Protein AF-A4VJL4-F1 (afdb_monomer)

Organism: Stutzerimonas stutzeri (strain A1501) (NCBI:txid379731)

Secondary structure (DSSP, 8-state):
-PPPP---------HHHHHHHHHHHHHHHHHHHHHTHHHHHHHHHHHHHHHHHHT--TTHHHHTTSHHHHHHHHHHHHTTSSGGG-SHHHHHHHHHHT-S---HHHHHHHHHHHHHHGGGGGGSTTHHHHHHHHHHHHHHTSPPPSS--SSPPHHHHHHHHHHHHTSTTHHHHHHHHHHHTT--HHHHHHHTT-TTSSSSHHHHHHHHH-

Foldseek 3Di:
DDDDDDDDPPPPCPPVNVVVVVVVVVVVVVVVVCVVVVVVLVVLLVVVLVCLVVVVCVCVLVVLLDLSNLLSVLVCCLVVNNVVPQALVVVVSNPVSPPPAHDPNSLVSLVLSCLACVVVCVVHPCRLVSSLVSSQVRLVVDDDDPDDDPFAALSVLCPVVVVQCSDPCNLLVLLVVCVVVVHDSQVVCRVSSNHSSLVHPSVVSNVVND

Mean predicted aligned error: 10.28 Å

Sequence (210 aa):
MRLPPVEFPAASWGAQMLERWTVLAKKAATMETEAGNNDAFERMCAELRRMAFTLRCDVLPELLKRRITARALTSLWLNDEVVELLNARLLTTLLRAQQPRLTRMTLQQLVQLYFRRFDRLDEKEGLRELLERSLLQQLDLIPPSKIQTSRADPLVTLKREGHWLLSLDGPRHLAERVRQGGRELGETFIELGLHGFDDGRYGDICRAHF

InterPro domains:
  IPR028943 Zorya protein ZorC, EH signature domain [PF15611] (40-203)

pLDDT: mean 84.37, std 16.45, range [37.97, 98.25]

Structure (mmCIF, N/CA/C/O backbone):
data_AF-A4VJL4-F1
#
_entry.id   AF-A4VJL4-F1
#
loop_
_atom_site.group_PDB
_atom_site.id
_atom_site.type_symbol
_atom_site.label_atom_id
_atom_site.label_alt_id
_atom_site.label_comp_id
_atom_site.label_asym_id
_atom_site.label_entity_id
_atom_site.label_seq_id
_atom_site.pdbx_PDB_ins_code
_atom_site.Cartn_x
_atom_site.Cartn_y
_atom_site.Cartn_z
_atom_site.occupancy
_atom_site.B_iso_or_equiv
_atom_site.auth_seq_id
_atom_site.auth_comp_id
_atom_site.auth_asym_id
_atom_site.auth_atom_id
_atom_site.pdbx_PDB_model_num
ATOM 1 N N 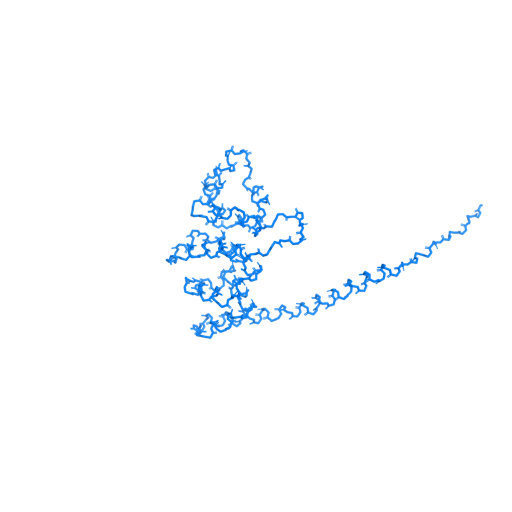. MET A 1 1 ? -52.591 35.124 -40.301 1.00 40.88 1 MET A N 1
ATOM 2 C CA . MET A 1 1 ? -51.521 35.814 -39.546 1.00 40.88 1 MET A CA 1
ATOM 3 C C . MET A 1 1 ? -50.177 35.280 -40.019 1.00 40.88 1 MET A C 1
ATOM 5 O O . MET A 1 1 ? -49.994 34.072 -39.988 1.00 40.88 1 MET A O 1
ATOM 9 N N . ARG A 1 2 ? -49.282 36.141 -40.521 1.00 44.50 2 ARG A N 1
ATOM 10 C CA . ARG A 1 2 ? -47.881 35.790 -40.815 1.00 44.50 2 ARG A CA 1
ATOM 11 C C . ARG A 1 2 ? -47.074 36.045 -39.541 1.00 44.50 2 ARG A C 1
ATOM 13 O O . ARG A 1 2 ? -47.125 37.160 -39.033 1.00 44.50 2 ARG A O 1
ATOM 20 N N . LEU A 1 3 ? -46.399 35.028 -39.010 1.00 49.28 3 LEU A N 1
ATOM 21 C CA . LEU A 1 3 ? -45.455 35.214 -37.904 1.00 49.28 3 LEU A CA 1
ATOM 22 C C . LEU A 1 3 ? -44.200 35.937 -38.430 1.00 49.28 3 LEU A C 1
ATOM 24 O O . LEU A 1 3 ? -43.799 35.665 -39.566 1.00 49.28 3 LEU A O 1
ATOM 28 N N . PRO A 1 4 ? -43.597 36.860 -37.657 1.00 57.28 4 PRO A N 1
ATOM 29 C CA . PRO A 1 4 ? -42.352 37.507 -38.053 1.00 57.28 4 PRO A CA 1
ATOM 30 C C . PRO A 1 4 ? -41.202 36.484 -38.083 1.00 57.28 4 PRO A C 1
ATOM 32 O O . PRO A 1 4 ? -41.241 35.498 -37.339 1.00 57.28 4 PRO A O 1
ATOM 35 N N . PRO A 1 5 ? -40.191 36.681 -38.946 1.00 58.69 5 PRO A N 1
ATOM 36 C CA . PRO A 1 5 ? -39.060 35.770 -39.031 1.00 58.69 5 PRO A CA 1
ATOM 37 C C . PRO A 1 5 ? -38.261 35.806 -37.724 1.00 58.69 5 PRO A C 1
ATOM 39 O O . PRO A 1 5 ? -37.948 36.872 -37.200 1.00 58.69 5 PRO A O 1
ATOM 42 N N . VAL A 1 6 ? -37.955 34.623 -37.191 1.00 56.56 6 VAL A N 1
ATOM 43 C CA . VAL A 1 6 ? -37.093 34.464 -36.017 1.00 56.56 6 VAL A CA 1
ATOM 44 C C . VAL A 1 6 ? -35.648 34.633 -36.476 1.00 56.56 6 VAL A C 1
ATOM 46 O O . VAL A 1 6 ? -35.112 33.776 -37.176 1.00 56.56 6 VAL A O 1
ATOM 49 N N . GLU A 1 7 ? -35.015 35.734 -36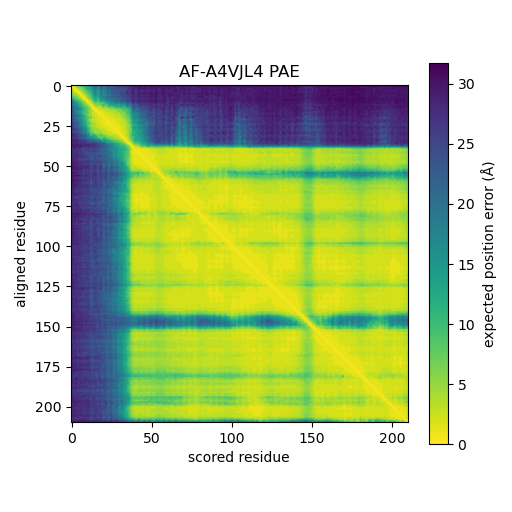.085 1.00 52.31 7 GLU A N 1
ATOM 50 C CA . GLU A 1 7 ? -33.565 35.869 -36.168 1.00 52.31 7 GLU A CA 1
ATOM 51 C C . GLU A 1 7 ? -32.942 35.059 -35.027 1.00 52.31 7 GLU A C 1
ATOM 53 O O . GLU A 1 7 ? -33.076 35.399 -33.851 1.00 52.31 7 GLU A O 1
ATOM 58 N N . PHE A 1 8 ? -32.273 33.955 -35.362 1.00 49.25 8 PHE A N 1
ATOM 59 C CA . PHE A 1 8 ? -31.389 33.301 -34.405 1.00 49.25 8 PHE A CA 1
ATOM 60 C C . PHE A 1 8 ? -30.178 34.215 -34.199 1.00 49.25 8 PHE A C 1
ATOM 62 O O . PHE A 1 8 ? -29.491 34.509 -35.182 1.00 49.25 8 PHE A O 1
ATOM 69 N N . PRO A 1 9 ? -29.864 34.655 -32.967 1.00 50.75 9 PRO A N 1
ATOM 70 C CA . PRO A 1 9 ? -28.596 35.318 -32.739 1.00 50.75 9 PRO A CA 1
ATOM 71 C C . PRO A 1 9 ? -27.506 34.310 -33.095 1.00 50.75 9 PRO A C 1
ATOM 73 O O . PRO A 1 9 ? -27.430 33.229 -32.506 1.00 50.75 9 PRO A O 1
ATOM 76 N N . ALA A 1 10 ? -26.684 34.639 -34.093 1.00 51.25 10 ALA A N 1
ATOM 77 C CA . ALA A 1 10 ? -25.464 33.901 -34.354 1.00 51.25 10 ALA A CA 1
ATOM 78 C C . ALA A 1 10 ? -24.641 33.983 -33.069 1.00 51.25 10 ALA A C 1
ATOM 80 O O . ALA A 1 10 ? -24.086 35.035 -32.754 1.00 51.25 10 ALA A O 1
ATOM 81 N N . ALA A 1 11 ? -24.643 32.907 -32.282 1.00 50.78 11 ALA A N 1
ATOM 82 C CA . ALA A 1 11 ? -23.828 32.801 -31.088 1.00 50.78 11 ALA A CA 1
ATOM 83 C C . ALA A 1 11 ? -22.371 32.875 -31.549 1.00 50.78 11 ALA A C 1
ATOM 85 O O . ALA A 1 11 ? -21.779 31.878 -31.959 1.00 50.78 11 ALA A O 1
ATOM 86 N N . SER A 1 12 ? -21.814 34.082 -31.579 1.00 53.69 12 SER A N 1
ATOM 87 C CA . SER A 1 12 ? -20.412 34.301 -31.866 1.00 53.69 12 SER A CA 1
ATOM 88 C C . SER A 1 12 ? -19.655 33.818 -30.639 1.00 53.69 12 SER A C 1
ATOM 90 O O . SER A 1 12 ? -19.654 34.433 -29.573 1.00 53.69 12 SER A O 1
ATOM 92 N N . TRP A 1 13 ? -19.072 32.631 -30.765 1.00 49.84 13 TRP A N 1
ATOM 93 C CA . TRP A 1 13 ? -18.224 32.053 -29.737 1.00 49.84 13 TRP A CA 1
ATOM 94 C C . TRP A 1 13 ? -17.060 33.019 -29.525 1.00 49.84 13 TRP A C 1
ATOM 96 O O . TRP A 1 13 ? -16.210 33.178 -30.401 1.00 49.84 13 TRP A O 1
ATOM 106 N N . GLY A 1 14 ? -17.051 33.716 -28.387 1.00 59.91 14 GLY A N 1
ATOM 107 C CA . GLY A 1 14 ? -15.986 34.660 -28.066 1.00 59.91 14 GLY A CA 1
ATOM 108 C C . GLY A 1 14 ? -14.623 33.968 -28.125 1.00 59.91 14 GLY A C 1
ATOM 109 O O . GLY A 1 14 ? -14.513 32.784 -27.800 1.00 59.91 14 GLY A O 1
ATOM 110 N N . ALA A 1 15 ? -13.574 34.695 -28.515 1.00 60.72 15 ALA A N 1
ATOM 111 C CA . ALA A 1 15 ? -12.228 34.142 -28.706 1.00 60.72 15 ALA A CA 1
ATOM 112 C C . ALA A 1 15 ? -11.720 33.332 -27.492 1.00 60.72 15 ALA A C 1
ATOM 114 O O . ALA A 1 15 ? -11.104 32.285 -27.660 1.00 60.72 15 ALA A O 1
ATOM 115 N N . GLN A 1 16 ? -12.083 33.740 -26.270 1.00 59.81 16 GLN A N 1
ATOM 116 C CA . GLN A 1 16 ? -11.785 32.993 -25.039 1.00 59.81 16 GLN A CA 1
ATOM 117 C C . GLN A 1 16 ? -12.432 31.602 -24.983 1.00 59.81 16 GLN A C 1
ATOM 119 O O . GLN A 1 16 ? -11.877 30.678 -24.393 1.00 59.81 16 GLN A O 1
ATOM 124 N N . MET A 1 17 ? -13.621 31.431 -25.559 1.00 50.06 17 MET A N 1
ATOM 125 C CA . MET A 1 17 ? -14.305 30.142 -25.601 1.00 50.06 17 MET A CA 1
ATOM 126 C C . MET A 1 17 ? -13.619 29.215 -26.612 1.00 50.06 17 MET A C 1
ATOM 128 O O . MET A 1 17 ? -13.346 28.064 -26.282 1.00 50.06 17 MET A O 1
ATOM 132 N N . LEU A 1 18 ? -13.236 29.732 -27.785 1.00 57.12 18 LEU A N 1
ATOM 133 C CA . LEU A 1 18 ? -12.437 29.008 -28.787 1.00 57.12 18 LEU A CA 1
ATOM 134 C C . LEU A 1 18 ? -11.059 28.585 -28.247 1.00 57.12 18 LEU A C 1
ATOM 136 O O . LEU A 1 18 ? -10.599 27.472 -28.509 1.00 57.12 18 LEU A O 1
ATOM 140 N N . GLU A 1 19 ? -10.431 29.431 -27.431 1.00 63.16 19 GLU A N 1
ATOM 141 C CA . GLU A 1 19 ? -9.164 29.125 -26.761 1.00 63.16 19 GLU A CA 1
ATOM 142 C C . GLU A 1 19 ? -9.321 28.006 -25.714 1.00 63.16 19 GLU A C 1
ATOM 144 O O . GLU A 1 19 ? -8.516 27.077 -25.637 1.00 63.16 19 GLU A O 1
ATOM 149 N N . ARG A 1 20 ? -10.425 28.005 -24.955 1.00 56.84 20 ARG A N 1
ATOM 150 C CA . ARG A 1 20 ? -10.748 26.908 -24.024 1.00 56.84 20 ARG A CA 1
ATOM 151 C C . ARG A 1 20 ? -10.974 25.583 -24.751 1.00 56.84 20 ARG A C 1
ATOM 153 O O . ARG A 1 20 ? -10.507 24.550 -24.272 1.00 56.84 20 ARG A O 1
ATOM 160 N N . TRP A 1 21 ? -11.642 25.607 -25.905 1.00 53.62 21 TRP A N 1
ATOM 161 C CA . TRP A 1 21 ? -11.861 24.415 -26.730 1.00 53.62 21 TRP A CA 1
ATOM 162 C C . TRP A 1 21 ? -10.575 23.886 -27.359 1.00 53.62 21 TRP A C 1
ATOM 164 O O . TRP A 1 21 ? -10.363 22.678 -27.371 1.00 53.62 21 TRP A O 1
ATOM 174 N N . THR A 1 22 ? -9.671 24.758 -27.802 1.00 67.50 22 THR A N 1
ATOM 175 C CA . THR A 1 22 ? -8.352 24.336 -28.303 1.00 67.50 22 THR A CA 1
ATOM 176 C C . THR A 1 22 ? -7.470 23.768 -27.192 1.00 67.50 22 THR A C 1
ATOM 178 O O . THR A 1 22 ? -6.802 22.757 -27.408 1.00 67.50 22 THR A O 1
ATOM 181 N N . VAL A 1 23 ? -7.515 24.321 -25.974 1.00 70.50 23 VAL A N 1
ATOM 182 C CA . VAL A 1 23 ? -6.845 23.725 -24.803 1.00 70.50 23 VAL A CA 1
ATOM 183 C C . VAL A 1 23 ? -7.436 22.355 -24.454 1.00 70.50 23 VAL A C 1
ATOM 185 O O . VAL A 1 23 ? -6.682 21.428 -24.159 1.00 70.50 23 VAL A O 1
ATOM 188 N N . LEU A 1 24 ? -8.762 22.198 -24.505 1.00 59.56 24 LEU A N 1
ATOM 189 C CA . LEU A 1 24 ? -9.438 20.915 -24.277 1.00 59.56 24 LEU A CA 1
ATOM 190 C C . LEU A 1 24 ? -9.097 19.881 -25.352 1.00 59.56 24 LEU A C 1
ATOM 192 O O . LEU A 1 24 ? -8.767 18.751 -25.009 1.00 59.56 24 LEU A O 1
ATOM 196 N N . ALA A 1 25 ? -9.094 20.268 -26.626 1.00 60.06 25 ALA A N 1
ATOM 197 C CA . ALA A 1 25 ? -8.697 19.401 -27.732 1.00 60.06 25 ALA A CA 1
ATOM 198 C C . ALA A 1 25 ? -7.226 18.978 -27.611 1.00 60.06 25 ALA A C 1
ATOM 200 O O . ALA A 1 25 ? -6.895 17.808 -27.785 1.00 60.06 25 ALA A O 1
ATOM 201 N N . LYS A 1 26 ? -6.340 19.900 -27.214 1.00 64.94 26 LYS A N 1
ATOM 202 C CA . LYS A 1 26 ? -4.930 19.592 -26.953 1.00 64.94 26 LYS A CA 1
ATOM 203 C C . LYS A 1 26 ? -4.759 18.638 -25.769 1.00 64.94 26 LYS A C 1
ATOM 205 O O . LYS A 1 26 ? -3.915 17.747 -25.841 1.00 64.94 26 LYS A O 1
ATOM 210 N N . LYS A 1 27 ? -5.564 18.789 -24.708 1.00 54.00 27 LYS A N 1
ATOM 211 C CA . LYS A 1 27 ? -5.625 17.851 -23.571 1.00 54.00 27 LYS A CA 1
ATOM 212 C C . LYS A 1 27 ? -6.142 16.474 -23.986 1.00 54.00 27 LYS A C 1
ATOM 214 O O . LYS A 1 27 ? -5.559 15.476 -23.590 1.00 54.00 27 LYS A O 1
ATOM 219 N N . ALA A 1 28 ? -7.181 16.414 -24.813 1.00 44.81 28 ALA A N 1
ATOM 220 C CA . ALA A 1 28 ? -7.707 15.158 -25.339 1.00 44.81 28 ALA A CA 1
ATOM 221 C C . ALA A 1 28 ? -6.671 14.434 -26.217 1.00 44.81 28 ALA A C 1
ATOM 223 O O . ALA A 1 28 ? -6.452 13.245 -26.030 1.00 44.81 28 ALA A O 1
ATOM 224 N N . ALA A 1 29 ? -5.950 15.159 -27.077 1.00 53.22 29 ALA A N 1
ATOM 225 C CA . ALA A 1 29 ? -4.871 14.599 -27.894 1.00 53.22 29 ALA A CA 1
ATOM 226 C C . ALA A 1 29 ? -3.662 14.134 -27.058 1.00 53.22 29 ALA A C 1
ATOM 228 O O . ALA A 1 29 ? -3.017 13.141 -27.394 1.00 53.22 29 ALA A O 1
ATOM 229 N N . THR A 1 30 ? -3.358 14.817 -25.944 1.00 57.53 30 THR A N 1
ATOM 230 C CA . THR A 1 30 ? -2.350 14.331 -24.979 1.00 57.53 30 THR A CA 1
ATOM 231 C C . THR A 1 30 ? -2.836 13.092 -24.236 1.00 57.53 30 THR A C 1
ATOM 233 O O . THR A 1 30 ? -2.064 12.159 -24.074 1.00 57.53 30 THR A O 1
ATOM 236 N N . MET A 1 31 ? -4.116 13.022 -23.864 1.00 53.44 31 MET A N 1
ATOM 237 C CA . MET A 1 31 ? -4.715 11.817 -23.278 1.00 53.44 31 MET A CA 1
ATOM 238 C C . MET A 1 31 ? -4.750 10.639 -24.266 1.00 53.44 31 MET A C 1
ATOM 240 O O . MET A 1 31 ? -4.566 9.501 -23.854 1.00 53.44 31 MET A O 1
ATOM 244 N N . GLU A 1 32 ? -4.933 10.893 -25.562 1.00 40.66 32 GLU A N 1
ATOM 245 C CA . GLU A 1 32 ? -4.871 9.889 -26.632 1.00 40.66 32 GLU A CA 1
ATOM 246 C C . GLU A 1 32 ? -3.442 9.360 -26.844 1.00 40.66 32 GLU A C 1
ATOM 248 O O . GLU A 1 32 ? -3.231 8.155 -26.964 1.00 40.66 32 GLU A O 1
ATOM 253 N N . THR A 1 33 ? -2.426 10.227 -26.786 1.00 46.41 33 THR A N 1
ATOM 254 C CA . THR A 1 33 ? -1.015 9.787 -26.792 1.00 46.41 33 THR A CA 1
ATOM 255 C C . THR A 1 33 ? -0.613 9.098 -25.483 1.00 46.41 33 THR A C 1
ATOM 257 O O . THR A 1 33 ? 0.160 8.140 -25.500 1.00 46.41 33 THR A O 1
ATOM 260 N N . GLU A 1 34 ? -1.174 9.511 -24.345 1.00 46.75 34 GLU A N 1
ATOM 261 C CA . GLU A 1 34 ? -1.039 8.823 -23.057 1.00 46.75 34 GLU A CA 1
ATOM 262 C C . GLU A 1 34 ? -1.815 7.499 -23.003 1.00 46.75 34 GLU A C 1
ATOM 264 O O . GLU A 1 34 ? -1.428 6.610 -22.247 1.00 46.75 34 GLU A O 1
ATOM 269 N N . ALA A 1 35 ? -2.835 7.285 -23.835 1.00 38.75 35 ALA A N 1
ATOM 270 C CA . ALA A 1 35 ? -3.453 5.970 -23.990 1.00 38.75 35 ALA A CA 1
ATOM 271 C C . ALA A 1 35 ? -2.447 4.945 -24.560 1.00 38.75 35 ALA A C 1
ATOM 273 O O . ALA A 1 35 ? -2.480 3.779 -24.173 1.00 38.75 35 ALA A O 1
ATOM 274 N N . GLY A 1 36 ? -1.455 5.391 -25.346 1.00 37.97 36 GLY A N 1
ATOM 275 C CA . GLY A 1 36 ? -0.277 4.597 -25.729 1.00 37.97 36 GLY A CA 1
ATOM 276 C C . GLY A 1 36 ? 0.739 4.346 -24.596 1.00 37.97 36 GLY A C 1
ATOM 277 O O . GLY A 1 36 ? 1.559 3.433 -24.696 1.00 37.97 36 GLY A O 1
ATOM 278 N N . ASN A 1 37 ? 0.686 5.083 -23.474 1.00 47.09 37 ASN A N 1
ATOM 279 C CA . ASN A 1 37 ? 1.475 4.758 -22.271 1.00 47.09 37 ASN A CA 1
ATOM 280 C C . ASN A 1 37 ? 0.949 3.514 -21.544 1.00 47.09 37 ASN A C 1
ATOM 282 O O . ASN A 1 37 ? 1.702 2.919 -20.765 1.00 47.09 37 ASN A O 1
ATOM 286 N N . ASN A 1 38 ? -0.296 3.094 -21.803 1.00 57.91 38 ASN A N 1
ATOM 287 C CA . ASN A 1 38 ? -0.805 1.835 -21.269 1.00 57.91 38 ASN A CA 1
ATOM 288 C C . ASN A 1 38 ? 0.031 0.656 -21.797 1.00 57.91 38 ASN A C 1
ATOM 290 O O . ASN A 1 38 ? 0.403 -0.209 -21.015 1.00 57.91 38 ASN A O 1
ATOM 294 N N . ASP A 1 39 ? 0.508 0.704 -23.047 1.00 77.00 39 ASP A N 1
ATOM 295 C CA . ASP A 1 39 ? 1.412 -0.319 -23.594 1.00 77.00 39 ASP A CA 1
ATOM 296 C C . ASP A 1 39 ? 2.761 -0.373 -22.872 1.00 77.00 39 ASP A C 1
ATOM 298 O O . ASP A 1 39 ? 3.349 -1.438 -22.706 1.00 77.00 39 ASP A O 1
ATOM 302 N N . ALA A 1 40 ? 3.326 0.766 -22.464 1.00 86.44 40 ALA A N 1
ATOM 303 C CA . ALA A 1 40 ? 4.584 0.772 -21.714 1.00 86.44 40 ALA A CA 1
ATOM 304 C C . ALA A 1 40 ? 4.404 0.179 -20.309 1.00 86.44 40 ALA A C 1
ATOM 306 O O . ALA A 1 40 ? 5.283 -0.539 -19.829 1.00 86.44 40 ALA A O 1
ATOM 307 N N . PHE A 1 41 ? 3.269 0.468 -19.669 1.00 88.62 41 PHE A N 1
ATOM 308 C CA . PHE A 1 41 ? 2.916 -0.092 -18.371 1.00 88.62 41 PHE A CA 1
ATOM 309 C C . PHE A 1 41 ? 2.644 -1.595 -18.473 1.00 88.62 41 PHE A C 1
ATOM 311 O O . PHE A 1 41 ? 3.275 -2.363 -17.753 1.00 88.62 41 PHE A O 1
ATOM 318 N N . GLU A 1 42 ? 1.809 -2.027 -19.418 1.00 89.88 42 GLU A N 1
ATOM 319 C CA . GLU A 1 42 ? 1.492 -3.441 -19.637 1.00 89.88 42 GLU A CA 1
ATOM 320 C C . GLU A 1 42 ? 2.722 -4.254 -20.045 1.00 89.88 42 GLU A C 1
ATOM 322 O O . GLU A 1 42 ? 2.943 -5.347 -19.520 1.00 89.88 42 GLU A O 1
ATOM 327 N N . ARG A 1 43 ? 3.601 -3.703 -20.896 1.00 92.31 43 ARG A N 1
ATOM 328 C CA . ARG A 1 43 ? 4.896 -4.334 -21.204 1.00 92.31 43 ARG A CA 1
ATOM 329 C C . ARG A 1 43 ? 5.760 -4.494 -19.960 1.00 92.31 43 ARG A C 1
ATOM 331 O O . ARG A 1 43 ? 6.362 -5.548 -19.784 1.00 92.31 43 ARG A O 1
ATOM 338 N N . MET A 1 44 ? 5.801 -3.487 -19.087 1.00 92.62 44 MET A N 1
ATOM 339 C CA . MET A 1 44 ? 6.539 -3.574 -17.826 1.00 92.62 44 MET A CA 1
ATOM 340 C C . MET A 1 44 ? 5.917 -4.607 -16.875 1.00 92.62 44 MET A C 1
ATOM 342 O O . MET A 1 44 ? 6.641 -5.386 -16.262 1.00 92.62 44 MET A O 1
ATOM 346 N N . CYS A 1 45 ? 4.587 -4.682 -16.787 1.00 91.88 45 CYS A N 1
ATOM 347 C CA . CYS A 1 45 ? 3.895 -5.726 -16.032 1.00 91.88 45 CYS A CA 1
ATOM 348 C C . CYS A 1 45 ? 4.240 -7.124 -16.568 1.00 91.88 45 CYS A C 1
ATOM 350 O O . CYS A 1 45 ? 4.605 -8.009 -15.795 1.00 91.88 45 CYS A O 1
ATOM 352 N N . ALA A 1 46 ? 4.191 -7.324 -17.888 1.00 91.31 46 ALA A N 1
ATOM 353 C CA . ALA A 1 46 ? 4.569 -8.583 -18.526 1.00 91.31 46 ALA A CA 1
ATOM 354 C C . ALA A 1 46 ? 6.044 -8.948 -18.273 1.00 91.31 46 ALA A C 1
ATOM 356 O O . ALA A 1 46 ? 6.357 -10.102 -17.970 1.00 91.31 46 ALA A O 1
ATOM 357 N N . GLU A 1 47 ? 6.950 -7.970 -18.338 1.00 90.69 47 GLU A N 1
ATOM 358 C CA . GLU A 1 47 ? 8.369 -8.163 -18.037 1.00 90.69 47 GLU A CA 1
ATOM 359 C C . GLU A 1 47 ? 8.591 -8.590 -16.580 1.00 90.69 47 GLU A C 1
ATOM 361 O O . GLU A 1 47 ? 9.298 -9.570 -16.337 1.00 90.69 47 GLU A O 1
ATOM 366 N N . LEU A 1 48 ? 7.941 -7.923 -15.623 1.00 90.88 48 LEU A N 1
ATOM 367 C CA . LEU A 1 48 ? 8.038 -8.245 -14.198 1.00 90.88 48 LEU A CA 1
ATOM 368 C C . LEU A 1 48 ? 7.453 -9.626 -13.869 1.00 90.88 48 LEU A C 1
ATOM 370 O O . LEU A 1 48 ? 8.075 -10.372 -13.115 1.00 90.88 48 LEU A O 1
ATOM 374 N N . ARG A 1 49 ? 6.319 -10.015 -14.472 1.00 90.19 49 ARG A N 1
ATOM 375 C CA . ARG A 1 49 ? 5.768 -11.381 -14.345 1.00 90.19 49 ARG A CA 1
ATOM 376 C C . ARG A 1 49 ? 6.760 -12.428 -14.852 1.00 90.19 49 ARG A C 1
ATOM 378 O O . ARG A 1 49 ? 7.015 -13.427 -14.183 1.00 90.19 49 ARG A O 1
ATOM 385 N N . ARG A 1 50 ? 7.3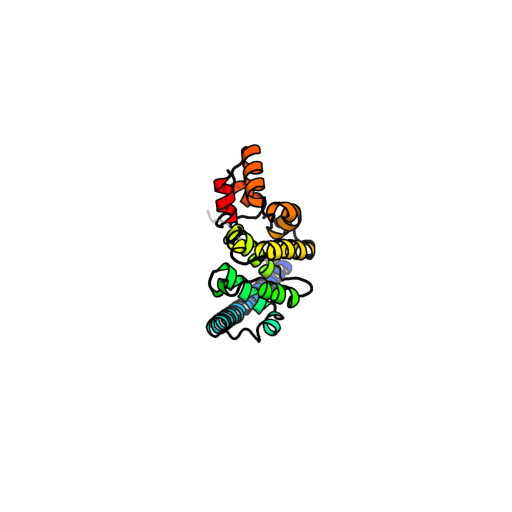76 -12.183 -16.013 1.00 86.94 50 ARG A N 1
ATOM 386 C CA . ARG A 1 50 ? 8.397 -13.075 -16.585 1.00 86.94 50 ARG A CA 1
ATOM 387 C C . ARG A 1 50 ? 9.641 -13.167 -15.694 1.00 86.94 50 ARG A C 1
ATOM 389 O O . ARG A 1 50 ? 10.185 -14.257 -15.519 1.00 86.94 50 ARG A O 1
ATOM 396 N N . MET A 1 51 ? 10.097 -12.054 -15.119 1.00 85.69 51 MET A N 1
ATOM 397 C CA . MET A 1 51 ? 11.211 -12.045 -14.161 1.00 85.69 51 MET A CA 1
ATOM 398 C C . MET A 1 51 ? 10.876 -12.842 -12.898 1.00 85.69 51 MET A C 1
ATOM 400 O O . MET A 1 51 ? 11.694 -13.647 -12.460 1.00 85.69 51 MET A O 1
ATOM 404 N N . ALA A 1 52 ? 9.663 -12.671 -12.363 1.00 84.12 52 ALA A N 1
ATOM 405 C CA . ALA A 1 52 ? 9.178 -13.420 -11.209 1.00 84.12 52 ALA A CA 1
ATOM 406 C C . ALA A 1 52 ? 9.195 -14.932 -11.469 1.00 84.12 52 ALA A C 1
ATOM 408 O O . ALA A 1 52 ? 9.716 -15.689 -10.655 1.00 84.12 52 ALA A O 1
ATOM 409 N N . PHE A 1 53 ? 8.708 -15.357 -12.638 1.00 76.69 53 PHE A N 1
ATOM 410 C CA . PHE A 1 53 ? 8.679 -16.765 -13.035 1.00 76.69 53 PHE A CA 1
ATOM 411 C C . PHE A 1 53 ? 10.080 -17.367 -13.227 1.00 76.69 53 PHE A C 1
ATOM 413 O O . PHE A 1 53 ? 10.326 -18.518 -12.886 1.00 76.69 53 PHE A O 1
ATOM 420 N N . THR A 1 54 ? 11.018 -16.586 -13.768 1.00 77.88 54 THR A N 1
ATOM 421 C CA . THR A 1 54 ? 12.392 -17.043 -14.047 1.00 77.88 54 THR A CA 1
ATOM 422 C C . THR A 1 54 ? 13.352 -16.879 -12.865 1.00 77.88 54 THR A C 1
ATOM 424 O O . THR A 1 54 ? 14.525 -17.224 -12.994 1.00 77.88 54 THR A O 1
ATOM 427 N N . LEU A 1 55 ? 12.882 -16.335 -11.733 1.00 71.69 55 LEU A N 1
ATOM 428 C CA . LEU A 1 55 ? 13.667 -16.003 -10.534 1.00 71.69 55 LEU A CA 1
ATOM 429 C C . LEU A 1 55 ? 14.881 -15.086 -10.796 1.00 71.69 55 LEU A C 1
ATOM 431 O O . LEU A 1 55 ? 15.770 -14.954 -9.952 1.00 71.69 55 LEU A O 1
ATOM 435 N N . ARG A 1 56 ? 14.915 -14.403 -11.947 1.00 72.75 56 ARG A N 1
ATOM 436 C CA . ARG A 1 56 ? 15.971 -13.448 -12.309 1.00 72.75 56 ARG A CA 1
ATOM 437 C C . ARG A 1 56 ? 15.597 -12.047 -11.852 1.00 72.75 56 ARG A C 1
ATOM 439 O O . ARG A 1 56 ? 15.095 -11.234 -12.624 1.00 72.75 56 ARG A O 1
ATOM 446 N N . CYS A 1 57 ? 15.810 -11.794 -10.563 1.00 74.56 57 CYS A N 1
ATOM 447 C CA . CYS A 1 57 ? 15.517 -10.516 -9.903 1.00 74.56 57 CYS A CA 1
ATOM 448 C C . CYS A 1 57 ? 16.770 -9.654 -9.656 1.00 74.56 57 CYS A C 1
ATOM 450 O O . CYS A 1 57 ? 16.695 -8.624 -8.991 1.00 74.56 57 CYS A O 1
ATOM 452 N N . ASP A 1 58 ? 17.920 -10.058 -10.184 1.00 77.44 58 ASP A N 1
ATOM 453 C CA . ASP A 1 58 ? 19.219 -9.393 -10.059 1.00 77.44 58 ASP A CA 1
ATOM 454 C C . ASP A 1 58 ? 19.236 -7.988 -10.679 1.00 77.44 58 ASP A C 1
ATOM 456 O O . ASP A 1 58 ? 19.794 -7.061 -10.095 1.00 77.44 58 ASP A O 1
ATOM 460 N N . VAL A 1 59 ? 18.540 -7.797 -11.803 1.00 83.44 59 VAL A N 1
ATOM 461 C CA . VAL A 1 59 ? 18.417 -6.494 -12.488 1.00 83.44 59 VAL A CA 1
ATOM 462 C C . VAL A 1 59 ? 17.332 -5.585 -11.899 1.00 83.44 59 VAL A C 1
ATOM 464 O O . VAL A 1 59 ? 17.245 -4.401 -12.235 1.00 83.44 59 VAL A O 1
ATOM 467 N N . LEU A 1 60 ? 16.494 -6.115 -11.003 1.00 85.56 60 LEU A N 1
ATOM 468 C CA . LEU A 1 60 ? 15.333 -5.410 -10.462 1.00 85.56 60 LEU A CA 1
ATOM 469 C C . LEU A 1 60 ? 15.685 -4.104 -9.723 1.00 85.56 60 LEU A C 1
ATOM 471 O O . LEU A 1 60 ? 14.974 -3.122 -9.936 1.00 85.56 60 LEU A O 1
ATOM 475 N N . PRO A 1 61 ? 16.767 -4.012 -8.917 1.00 87.25 61 PRO A N 1
ATOM 476 C CA . PRO A 1 61 ? 17.152 -2.758 -8.267 1.00 87.25 61 PRO A CA 1
ATOM 477 C C . PRO A 1 61 ? 17.406 -1.609 -9.251 1.00 87.25 61 PRO A C 1
ATOM 479 O O . PRO A 1 61 ? 17.027 -0.472 -8.971 1.00 87.25 61 PRO A O 1
ATOM 482 N N . GLU A 1 62 ? 18.007 -1.897 -10.408 1.00 88.31 62 GLU A N 1
ATOM 483 C CA . GLU A 1 62 ? 18.282 -0.884 -11.431 1.00 88.31 62 GLU A CA 1
ATOM 484 C C . GLU A 1 62 ? 16.993 -0.463 -12.143 1.00 88.31 62 GLU A C 1
ATOM 486 O O . GLU A 1 62 ? 16.709 0.729 -12.287 1.00 88.31 62 GLU A O 1
ATOM 491 N N . LEU A 1 63 ? 16.149 -1.435 -12.509 1.00 91.88 63 LEU A N 1
ATOM 492 C CA . LEU A 1 63 ? 14.851 -1.167 -13.132 1.00 91.88 63 LEU A CA 1
ATOM 493 C C . LEU A 1 63 ? 13.929 -0.355 -12.219 1.00 91.88 63 LEU A C 1
ATOM 495 O O . LEU A 1 63 ? 13.189 0.506 -12.705 1.00 91.88 63 LEU A O 1
ATOM 499 N N . LEU A 1 64 ? 13.990 -0.595 -10.907 1.00 93.12 64 LEU A N 1
ATOM 500 C CA . LEU A 1 64 ? 13.199 0.098 -9.894 1.00 93.12 64 LEU A CA 1
ATOM 501 C C . LEU A 1 64 ? 13.530 1.581 -9.764 1.00 93.12 64 LEU A C 1
ATOM 503 O O . LEU A 1 64 ? 12.764 2.283 -9.117 1.00 93.12 64 LEU A O 1
ATOM 507 N N . LYS A 1 65 ? 14.595 2.102 -10.385 1.00 92.75 65 LYS A N 1
ATOM 508 C CA . LYS A 1 65 ? 14.818 3.557 -10.472 1.00 92.75 65 LYS A CA 1
ATOM 509 C C . LYS A 1 65 ? 13.768 4.240 -11.354 1.00 92.75 65 LYS A C 1
ATOM 511 O O . LYS A 1 65 ? 13.424 5.405 -11.151 1.00 92.75 65 LYS A O 1
ATOM 516 N N . ARG A 1 66 ? 13.193 3.515 -12.320 1.00 94.62 66 ARG A N 1
ATOM 517 C CA . ARG A 1 66 ? 12.142 4.033 -13.204 1.00 94.62 66 ARG A CA 1
ATOM 518 C C . ARG A 1 66 ? 10.799 4.032 -12.471 1.00 94.62 66 ARG A C 1
ATOM 520 O O . ARG A 1 66 ? 10.353 3.006 -11.962 1.00 94.62 66 ARG A O 1
ATOM 527 N N . ARG A 1 67 ? 10.100 5.174 -12.483 1.00 94.56 67 ARG A N 1
ATOM 528 C CA . ARG A 1 67 ? 8.779 5.336 -11.835 1.00 94.56 67 ARG A CA 1
ATOM 529 C C . ARG A 1 67 ? 7.740 4.319 -12.328 1.00 94.56 67 ARG A C 1
ATOM 531 O O . ARG A 1 67 ? 6.936 3.835 -11.538 1.00 94.56 67 ARG A O 1
ATOM 538 N N . ILE A 1 68 ? 7.777 3.986 -13.622 1.00 93.75 68 ILE A N 1
ATOM 539 C CA . ILE A 1 68 ? 6.861 3.016 -14.238 1.00 93.75 68 ILE A CA 1
ATOM 540 C C . ILE A 1 68 ? 7.054 1.601 -13.681 1.00 93.75 68 ILE A C 1
ATOM 542 O O . ILE A 1 68 ? 6.066 0.932 -13.408 1.00 93.75 68 ILE A O 1
ATOM 546 N N . THR A 1 69 ? 8.299 1.185 -13.429 1.00 94.44 69 THR A N 1
ATOM 547 C CA . THR A 1 69 ? 8.617 -0.123 -12.842 1.00 94.44 69 THR A CA 1
ATOM 548 C C . THR A 1 69 ? 8.092 -0.221 -11.419 1.00 94.44 69 THR A C 1
ATOM 550 O O . THR A 1 69 ? 7.447 -1.204 -11.076 1.00 94.44 69 THR A O 1
ATOM 553 N N . ALA A 1 70 ? 8.321 0.811 -10.598 1.00 95.69 70 ALA A N 1
ATOM 554 C CA . ALA A 1 70 ? 7.824 0.833 -9.225 1.00 95.69 70 ALA A CA 1
ATOM 555 C C . ALA A 1 70 ? 6.290 0.741 -9.187 1.00 95.69 70 ALA A C 1
ATOM 557 O O . ALA A 1 70 ? 5.759 -0.086 -8.458 1.00 95.69 70 ALA A O 1
ATOM 558 N N . ARG A 1 71 ? 5.592 1.528 -10.023 1.00 96.06 71 ARG A N 1
ATOM 559 C CA . ARG A 1 71 ? 4.126 1.470 -10.176 1.00 96.06 71 ARG A CA 1
ATOM 560 C C . ARG A 1 71 ? 3.635 0.100 -10.663 1.00 96.06 71 ARG A C 1
ATOM 562 O O . ARG A 1 71 ? 2.617 -0.381 -10.177 1.00 96.06 71 ARG A O 1
ATOM 569 N N . ALA A 1 72 ? 4.309 -0.505 -11.640 1.00 95.56 72 ALA A N 1
ATOM 570 C CA . ALA A 1 72 ? 3.939 -1.819 -12.164 1.00 95.56 72 ALA A CA 1
ATOM 571 C C . ALA A 1 72 ? 4.099 -2.901 -11.090 1.00 95.56 72 ALA A C 1
ATOM 573 O O . ALA A 1 72 ? 3.159 -3.644 -10.830 1.00 95.56 72 ALA A O 1
ATOM 574 N N . LEU A 1 73 ? 5.234 -2.923 -10.385 1.00 95.81 73 LEU A N 1
ATOM 575 C CA . LEU A 1 73 ? 5.490 -3.889 -9.318 1.00 95.81 73 LEU A CA 1
ATOM 576 C C . LEU A 1 73 ? 4.454 -3.794 -8.189 1.00 95.81 73 LEU A C 1
ATOM 578 O O . LEU A 1 73 ? 3.895 -4.811 -7.788 1.00 95.81 73 LEU A O 1
ATOM 582 N N . THR A 1 74 ? 4.146 -2.583 -7.714 1.00 96.62 74 THR A N 1
ATOM 583 C CA . THR A 1 74 ? 3.133 -2.390 -6.663 1.00 96.62 74 THR A CA 1
ATOM 584 C C . THR A 1 74 ? 1.725 -2.736 -7.136 1.00 96.62 74 THR A C 1
ATOM 586 O O . THR A 1 74 ? 0.930 -3.227 -6.340 1.00 96.62 74 THR A O 1
ATOM 589 N N . SER A 1 75 ? 1.422 -2.544 -8.424 1.00 95.94 75 SER A N 1
ATOM 590 C CA . SER A 1 75 ? 0.166 -3.010 -9.022 1.00 95.94 75 SER A CA 1
ATOM 591 C C . SER A 1 75 ? 0.062 -4.534 -9.024 1.00 95.94 75 SER A C 1
ATOM 593 O O . SER A 1 75 ? -0.974 -5.071 -8.650 1.00 95.94 75 SER A O 1
ATOM 595 N N . LEU A 1 76 ? 1.131 -5.234 -9.417 1.00 94.94 76 LEU A N 1
ATOM 596 C CA . LEU A 1 7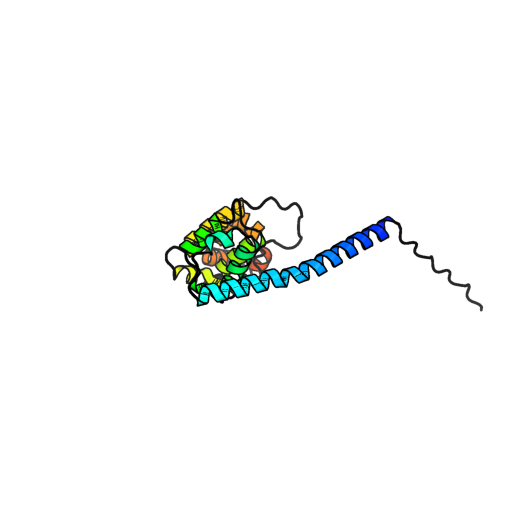6 ? 1.148 -6.698 -9.454 1.00 94.94 76 LEU A CA 1
ATOM 597 C C . LEU A 1 76 ? 1.040 -7.311 -8.048 1.00 94.94 76 LEU A C 1
ATOM 599 O O . LEU A 1 76 ? 0.434 -8.367 -7.891 1.00 94.94 76 LEU A O 1
ATOM 603 N N . TRP A 1 77 ? 1.597 -6.661 -7.019 1.00 95.75 77 TRP A N 1
ATOM 604 C CA . TRP A 1 77 ? 1.382 -7.069 -5.625 1.00 95.75 77 TRP A CA 1
ATOM 605 C C . TRP A 1 77 ? -0.064 -6.880 -5.177 1.00 95.75 77 TRP A C 1
ATOM 607 O O . TRP A 1 77 ? -0.612 -7.762 -4.527 1.00 95.75 77 TRP A O 1
ATOM 617 N N . LEU A 1 78 ? -0.676 -5.745 -5.524 1.00 93.56 78 LEU A N 1
ATOM 618 C CA . LEU A 1 78 ? -2.062 -5.441 -5.169 1.00 93.56 78 LEU A CA 1
ATOM 619 C C . LEU A 1 78 ? -3.061 -6.416 -5.814 1.00 93.56 78 LEU A C 1
ATOM 621 O O . LEU A 1 78 ? -4.070 -6.751 -5.200 1.00 93.56 78 LEU A O 1
ATOM 625 N N . ASN A 1 79 ? -2.758 -6.879 -7.029 1.00 92.44 79 ASN A N 1
ATOM 626 C CA . ASN A 1 79 ? -3.569 -7.834 -7.787 1.00 92.44 79 ASN A CA 1
ATOM 627 C C . ASN A 1 79 ? -3.234 -9.307 -7.486 1.00 92.44 79 ASN A C 1
ATOM 629 O O . ASN A 1 79 ? -3.703 -10.189 -8.198 1.00 92.44 79 ASN A O 1
ATOM 633 N N . ASP A 1 80 ? -2.411 -9.577 -6.467 1.00 88.38 80 ASP A N 1
ATOM 634 C CA . ASP A 1 80 ? -2.007 -10.924 -6.046 1.00 88.38 80 ASP A CA 1
ATOM 635 C C . ASP A 1 80 ? -1.246 -11.745 -7.121 1.00 88.38 80 ASP A C 1
ATOM 637 O O . ASP A 1 80 ? -1.101 -12.957 -7.002 1.00 88.38 80 ASP A O 1
ATOM 641 N N . GLU A 1 81 ? -0.686 -11.102 -8.152 1.00 84.12 81 GLU A N 1
ATOM 642 C CA . GLU A 1 81 ? -0.059 -11.789 -9.296 1.00 84.12 81 GLU A CA 1
ATOM 643 C C . GLU A 1 81 ? 1.391 -12.218 -9.029 1.00 84.12 81 GLU A C 1
ATOM 645 O O . GLU A 1 81 ? 1.862 -13.232 -9.540 1.00 84.12 81 GLU A O 1
ATOM 650 N N . VAL A 1 82 ? 2.126 -11.426 -8.243 1.00 88.56 82 VAL A N 1
ATOM 651 C CA . VAL A 1 82 ? 3.530 -11.695 -7.860 1.00 88.56 82 VAL A CA 1
ATOM 652 C C . VAL A 1 82 ? 3.759 -11.447 -6.369 1.00 88.56 82 VAL A C 1
ATOM 654 O O . VAL A 1 82 ? 4.849 -11.057 -5.942 1.00 88.56 82 VAL A O 1
ATOM 657 N N . VAL A 1 83 ? 2.715 -11.635 -5.560 1.00 87.25 83 VAL A N 1
ATOM 658 C CA . VAL A 1 83 ? 2.740 -11.350 -4.117 1.00 87.25 83 VAL A CA 1
ATOM 659 C C . VAL A 1 83 ? 3.797 -12.167 -3.369 1.00 87.25 83 VAL A C 1
ATOM 661 O O . VAL A 1 83 ? 4.320 -11.724 -2.348 1.00 87.25 83 VAL A O 1
ATOM 664 N N . GLU A 1 84 ? 4.233 -13.298 -3.921 1.00 85.38 84 GLU A N 1
ATOM 665 C CA . GLU A 1 84 ? 5.317 -14.083 -3.328 1.00 85.38 84 GLU A CA 1
ATOM 666 C C . GLU A 1 84 ? 6.662 -13.364 -3.316 1.00 85.38 84 GLU A C 1
ATOM 668 O O . GLU A 1 84 ? 7.439 -13.520 -2.371 1.00 85.38 84 GLU A O 1
ATOM 673 N N . LEU A 1 85 ? 6.890 -12.464 -4.276 1.00 87.25 85 LEU A N 1
ATOM 674 C CA . LEU A 1 85 ? 8.073 -11.610 -4.282 1.00 87.25 85 LEU A CA 1
ATOM 675 C C . LEU A 1 85 ? 8.025 -10.510 -3.217 1.00 87.25 85 LEU A C 1
ATOM 677 O O . LEU A 1 85 ? 9.074 -9.970 -2.866 1.00 87.25 85 LEU A O 1
ATOM 681 N N . LEU A 1 86 ? 6.840 -10.151 -2.710 1.00 92.25 86 LEU A N 1
ATOM 682 C CA . LEU A 1 86 ? 6.706 -9.122 -1.685 1.00 92.25 86 LEU A CA 1
ATOM 683 C C . LEU A 1 86 ? 7.375 -9.604 -0.397 1.00 92.25 86 LEU A C 1
ATOM 685 O O . LEU A 1 86 ? 6.893 -10.526 0.245 1.00 92.25 86 LEU A O 1
ATOM 689 N N . ASN A 1 87 ? 8.480 -8.978 -0.013 1.00 91.31 87 ASN A N 1
ATOM 690 C CA . ASN A 1 87 ? 9.177 -9.221 1.245 1.00 91.31 87 ASN A CA 1
ATOM 691 C C . ASN A 1 87 ? 9.901 -7.944 1.690 1.00 91.31 87 ASN A C 1
ATOM 693 O O . ASN A 1 87 ? 10.032 -6.986 0.919 1.00 91.31 87 ASN A O 1
ATOM 697 N N . ALA A 1 88 ? 10.393 -7.935 2.931 1.00 93.94 88 ALA A N 1
ATOM 698 C CA . ALA A 1 88 ? 11.020 -6.758 3.525 1.00 93.94 88 ALA A CA 1
ATOM 699 C C . ALA A 1 88 ? 12.214 -6.231 2.705 1.00 93.94 88 ALA A C 1
ATOM 701 O O . ALA A 1 88 ? 12.386 -5.017 2.540 1.00 93.94 88 ALA A O 1
ATOM 702 N N . ARG A 1 89 ? 13.013 -7.136 2.124 1.00 91.56 89 ARG A N 1
ATOM 703 C CA . ARG A 1 89 ? 14.163 -6.781 1.284 1.00 91.56 89 ARG A CA 1
ATOM 704 C C . ARG A 1 89 ? 13.719 -6.060 0.014 1.00 91.56 89 ARG A C 1
ATOM 706 O O . ARG A 1 89 ? 14.243 -4.986 -0.273 1.00 91.56 89 ARG A O 1
ATOM 713 N N . LEU A 1 90 ? 12.760 -6.612 -0.729 1.00 91.94 90 LEU A N 1
ATOM 714 C CA . LEU A 1 90 ? 12.311 -6.025 -1.991 1.00 91.94 90 LEU A CA 1
ATOM 715 C C . LEU A 1 90 ? 11.559 -4.704 -1.778 1.00 91.94 90 LEU A C 1
ATOM 717 O O . LEU A 1 90 ? 11.783 -3.752 -2.527 1.00 91.94 90 LEU A O 1
ATOM 721 N N . LEU A 1 91 ? 10.746 -4.604 -0.721 1.00 96.31 91 LEU A N 1
ATOM 722 C CA . LEU A 1 91 ? 10.120 -3.340 -0.326 1.00 96.31 91 LEU A CA 1
ATOM 723 C C . LEU A 1 91 ? 11.182 -2.267 -0.034 1.00 96.31 91 LEU A C 1
ATOM 725 O O . LEU A 1 91 ? 11.114 -1.161 -0.570 1.00 96.31 91 LEU A O 1
ATOM 729 N N . THR A 1 92 ? 12.217 -2.614 0.736 1.00 95.75 92 THR A N 1
ATOM 730 C CA . THR A 1 92 ? 13.340 -1.707 1.023 1.00 95.75 92 THR A CA 1
ATOM 731 C C . THR A 1 92 ? 14.069 -1.279 -0.253 1.00 95.75 92 THR A C 1
ATOM 733 O O . THR A 1 92 ? 14.392 -0.101 -0.416 1.00 95.75 92 THR A O 1
ATOM 736 N N . THR A 1 93 ? 14.319 -2.206 -1.184 1.00 94.25 93 THR A N 1
ATOM 737 C CA . THR A 1 93 ? 14.940 -1.896 -2.481 1.00 94.25 93 THR A CA 1
ATOM 738 C C . THR A 1 93 ? 14.090 -0.920 -3.295 1.00 94.25 93 THR A C 1
ATOM 740 O O . THR A 1 93 ? 14.633 0.057 -3.810 1.00 94.25 93 THR A O 1
ATOM 743 N N . LEU A 1 94 ? 12.771 -1.127 -3.369 1.00 96.12 94 LEU A N 1
ATOM 744 C CA . LEU A 1 94 ? 11.846 -0.221 -4.056 1.00 96.12 94 LEU A CA 1
ATOM 745 C C . LEU A 1 94 ? 11.889 1.191 -3.456 1.00 96.12 94 LEU A C 1
ATOM 747 O O . LEU A 1 94 ? 12.029 2.166 -4.194 1.00 96.12 94 LEU A O 1
ATOM 751 N N . LEU A 1 95 ? 11.836 1.309 -2.128 1.00 96.69 95 LEU A N 1
ATOM 752 C CA . LEU A 1 95 ? 11.862 2.603 -1.435 1.00 96.69 95 LEU A CA 1
ATOM 753 C C . LEU A 1 95 ? 13.192 3.344 -1.646 1.00 96.69 95 LEU A C 1
ATOM 755 O O . LEU A 1 95 ? 13.209 4.552 -1.892 1.00 96.69 95 LEU A O 1
ATOM 759 N N . ARG A 1 96 ? 14.320 2.625 -1.610 1.00 95.81 96 ARG A N 1
ATOM 760 C CA . ARG A 1 96 ? 15.652 3.194 -1.879 1.00 95.81 96 ARG A CA 1
ATOM 761 C C . ARG A 1 96 ? 15.833 3.624 -3.332 1.00 95.81 96 ARG A C 1
ATOM 763 O O . ARG A 1 96 ? 16.499 4.619 -3.582 1.00 95.81 96 ARG A O 1
ATOM 770 N N . ALA A 1 97 ? 15.245 2.910 -4.289 1.00 95.00 97 ALA A N 1
ATOM 771 C CA . ALA A 1 97 ? 15.358 3.256 -5.704 1.00 95.00 97 ALA A CA 1
ATOM 772 C C . ALA A 1 97 ? 14.492 4.467 -6.104 1.00 95.00 97 ALA A C 1
ATOM 774 O O . ALA A 1 97 ? 14.757 5.112 -7.115 1.00 95.00 97 ALA A O 1
ATOM 775 N N . GLN A 1 98 ? 13.464 4.794 -5.315 1.00 94.81 98 GLN A N 1
ATOM 776 C CA . GLN A 1 98 ? 12.454 5.808 -5.638 1.00 94.81 98 GLN A CA 1
ATOM 777 C C . GLN A 1 98 ? 12.650 7.152 -4.913 1.00 94.81 98 GLN A C 1
ATOM 779 O O . GLN A 1 98 ? 11.686 7.886 -4.691 1.00 94.81 98 GLN A O 1
ATOM 784 N N . GLN A 1 99 ? 13.886 7.506 -4.561 1.00 91.44 99 GLN A N 1
ATOM 785 C CA . GLN A 1 99 ? 14.190 8.754 -3.853 1.00 91.44 99 GLN A CA 1
ATOM 786 C C . GLN A 1 99 ? 13.796 10.019 -4.651 1.00 91.44 99 GLN A C 1
ATOM 788 O O . GLN A 1 99 ? 13.762 10.002 -5.886 1.00 91.44 99 GLN A O 1
ATOM 793 N N . PRO A 1 100 ? 13.473 11.135 -3.968 1.00 92.69 100 PRO A N 1
ATOM 794 C CA . PRO A 1 100 ? 13.323 11.262 -2.510 1.00 92.69 100 PRO A CA 1
ATOM 795 C C . PRO A 1 100 ? 11.991 10.696 -1.985 1.00 92.69 100 PRO A C 1
ATOM 797 O O . PRO A 1 100 ? 11.838 10.486 -0.790 1.00 92.69 100 PRO A O 1
ATOM 800 N N . ARG A 1 101 ? 11.014 10.461 -2.869 1.00 94.25 101 ARG A N 1
ATOM 801 C CA . ARG A 1 101 ? 9.671 9.986 -2.515 1.00 94.25 101 ARG A CA 1
ATOM 802 C C . ARG A 1 101 ? 9.038 9.178 -3.634 1.00 94.25 101 ARG A C 1
ATOM 804 O O . ARG A 1 101 ? 9.320 9.429 -4.811 1.00 94.25 101 ARG A O 1
ATOM 811 N N . LEU A 1 102 ? 8.111 8.300 -3.278 1.00 96.19 102 LEU A N 1
ATOM 812 C CA . LEU A 1 102 ? 7.241 7.586 -4.204 1.00 96.19 102 LEU A CA 1
ATOM 813 C C . LEU A 1 102 ? 6.358 8.549 -5.005 1.00 96.19 102 LEU A C 1
ATOM 815 O O . LEU A 1 102 ? 6.037 9.661 -4.578 1.00 96.19 102 LEU A O 1
ATOM 819 N N . THR A 1 103 ? 5.933 8.101 -6.187 1.00 94.44 103 THR A N 1
ATOM 820 C CA . THR A 1 103 ? 4.842 8.788 -6.883 1.00 94.44 103 THR A CA 1
ATOM 821 C C . THR A 1 103 ? 3.546 8.608 -6.100 1.00 94.44 103 THR A C 1
ATOM 823 O O . THR A 1 103 ? 3.365 7.606 -5.407 1.00 94.44 103 THR A O 1
ATOM 826 N N . ARG A 1 104 ? 2.615 9.551 -6.254 1.00 93.50 104 ARG A N 1
ATOM 827 C CA . ARG A 1 104 ? 1.303 9.484 -5.606 1.00 93.50 104 ARG A CA 1
ATOM 828 C C . ARG A 1 104 ? 0.562 8.175 -5.914 1.00 93.50 104 ARG A C 1
ATOM 830 O O . ARG A 1 104 ? -0.008 7.580 -5.010 1.00 93.50 104 ARG A O 1
ATOM 837 N N . MET A 1 105 ? 0.632 7.709 -7.165 1.00 93.25 105 MET A N 1
ATOM 838 C CA . MET A 1 105 ? 0.010 6.453 -7.598 1.00 93.25 105 MET A CA 1
ATOM 839 C C . MET A 1 105 ? 0.644 5.237 -6.913 1.00 93.25 105 MET A C 1
ATOM 841 O O . MET A 1 105 ? -0.064 4.423 -6.335 1.00 93.25 105 MET A O 1
ATOM 845 N N . THR A 1 106 ? 1.977 5.140 -6.922 1.00 96.06 106 THR A N 1
ATOM 846 C CA . THR A 1 106 ? 2.704 4.042 -6.259 1.00 96.06 106 THR A CA 1
ATOM 847 C C . THR A 1 106 ? 2.417 4.011 -4.758 1.00 96.06 106 THR A C 1
ATOM 849 O O . THR A 1 106 ? 2.196 2.944 -4.193 1.00 96.06 106 THR A O 1
ATOM 852 N N . LEU A 1 107 ? 2.380 5.179 -4.109 1.00 97.25 107 LEU A N 1
ATOM 853 C CA . LEU A 1 107 ? 2.043 5.279 -2.693 1.00 97.25 107 LEU A CA 1
ATOM 854 C C . LEU A 1 107 ? 0.603 4.825 -2.428 1.00 97.25 107 LEU A C 1
ATOM 856 O O . LEU A 1 107 ? 0.383 4.025 -1.528 1.00 97.25 107 LEU A O 1
ATOM 860 N N . GLN A 1 108 ? -0.362 5.266 -3.237 1.00 95.31 108 GLN A N 1
ATOM 861 C CA . GLN A 1 108 ? -1.754 4.838 -3.107 1.00 95.31 108 GLN A CA 1
ATOM 862 C C . GLN A 1 108 ? -1.910 3.319 -3.272 1.00 95.31 108 GLN A C 1
ATOM 864 O O . GLN A 1 108 ? -2.638 2.707 -2.499 1.00 95.31 108 GLN A O 1
ATOM 869 N N . GLN A 1 109 ? -1.194 2.702 -4.215 1.00 95.69 109 GLN A N 1
ATOM 870 C CA . GLN A 1 109 ? -1.187 1.244 -4.383 1.00 95.69 109 GLN A CA 1
ATOM 871 C C . GLN A 1 109 ? -0.623 0.523 -3.151 1.00 95.69 109 GLN A C 1
ATOM 873 O O . GLN A 1 109 ? -1.181 -0.486 -2.736 1.00 95.69 109 GLN A O 1
ATOM 878 N N . LEU A 1 110 ? 0.446 1.041 -2.534 1.00 97.88 110 LEU A N 1
ATOM 879 C CA . LEU A 1 110 ? 0.994 0.467 -1.298 1.00 97.88 110 LEU A CA 1
ATOM 880 C C . LEU A 1 110 ? 0.057 0.633 -0.100 1.00 97.88 110 LEU A C 1
ATOM 882 O O . LEU A 1 110 ? -0.038 -0.276 0.719 1.00 97.88 110 LEU A O 1
ATOM 886 N N . VAL A 1 111 ? -0.656 1.758 -0.002 1.00 97.69 111 VAL A N 1
ATOM 887 C CA . VAL A 1 111 ? -1.706 1.920 1.010 1.00 97.69 111 VAL A CA 1
ATOM 888 C C . VAL A 1 111 ? -2.819 0.901 0.761 1.00 97.69 111 VAL A C 1
ATOM 890 O O . VAL A 1 111 ? -3.202 0.194 1.682 1.00 97.69 111 VAL A O 1
ATOM 893 N N . GLN A 1 112 ? -3.313 0.762 -0.471 1.00 96.50 112 GLN A N 1
ATOM 894 C CA . GLN A 1 112 ? -4.353 -0.228 -0.784 1.00 96.50 112 GLN A CA 1
ATOM 895 C C . GLN A 1 112 ? -3.892 -1.648 -0.453 1.00 96.50 112 GLN A C 1
ATOM 897 O O . GLN A 1 112 ? -4.633 -2.402 0.167 1.00 96.50 112 GLN A O 1
ATOM 902 N N . LEU A 1 113 ? -2.643 -1.987 -0.780 1.00 97.06 113 LEU A N 1
ATOM 903 C CA . LEU A 1 113 ? -2.032 -3.262 -0.419 1.00 97.06 113 LEU A CA 1
ATOM 904 C C . LEU A 1 113 ? -2.020 -3.474 1.103 1.00 97.06 113 LEU A C 1
ATOM 906 O O . LEU A 1 113 ? -2.344 -4.570 1.559 1.00 97.06 113 LEU A O 1
ATOM 910 N N . TYR A 1 114 ? -1.695 -2.432 1.878 1.00 98.00 114 TYR A N 1
ATOM 911 C CA . TYR A 1 114 ? -1.713 -2.473 3.341 1.00 98.00 114 TYR A CA 1
ATOM 912 C C . TYR A 1 114 ? -3.097 -2.816 3.889 1.00 98.00 114 TYR A C 1
ATOM 914 O O . TYR A 1 114 ? -3.232 -3.763 4.653 1.00 98.00 114 TYR A O 1
ATOM 922 N N . PHE A 1 115 ? -4.142 -2.107 3.461 1.00 97.69 115 PHE A N 1
ATOM 923 C CA . PHE A 1 115 ? -5.507 -2.374 3.928 1.00 97.69 115 PHE A CA 1
ATOM 924 C C . PHE A 1 115 ? -6.045 -3.720 3.419 1.00 97.69 115 PHE A C 1
ATOM 926 O O . PHE A 1 115 ? -6.710 -4.451 4.154 1.00 97.69 115 PHE A O 1
ATOM 933 N N . ARG A 1 116 ? -5.706 -4.092 2.179 1.00 96.62 116 ARG A N 1
ATOM 934 C CA . ARG A 1 116 ? -6.141 -5.352 1.569 1.00 96.62 116 ARG A CA 1
ATOM 935 C C . ARG A 1 116 ? -5.560 -6.571 2.269 1.00 96.62 116 ARG A C 1
ATOM 937 O O . ARG A 1 116 ? -6.281 -7.549 2.450 1.00 96.62 116 ARG A O 1
ATOM 944 N N . ARG A 1 117 ? -4.282 -6.525 2.659 1.00 96.38 117 ARG A N 1
ATOM 945 C CA . ARG A 1 117 ? -3.561 -7.680 3.220 1.00 96.38 117 ARG A CA 1
ATOM 946 C C . ARG A 1 117 ? -3.223 -7.574 4.704 1.00 96.38 117 ARG A C 1
ATOM 948 O O . ARG A 1 117 ? -2.699 -8.547 5.210 1.00 96.38 117 ARG A O 1
ATOM 955 N N . PHE A 1 118 ? -3.506 -6.453 5.363 1.00 97.25 118 PHE A N 1
ATOM 956 C CA . PHE A 1 118 ? -3.168 -6.101 6.750 1.00 97.25 118 PHE A CA 1
ATOM 957 C C . PHE A 1 118 ? -2.521 -7.200 7.612 1.00 97.25 118 PHE A C 1
ATOM 959 O O . PHE A 1 118 ? -1.300 -7.222 7.721 1.00 97.25 118 PHE A O 1
ATOM 966 N N . ASP A 1 119 ? -3.308 -8.120 8.176 1.00 95.62 119 ASP A N 1
ATOM 967 C CA . ASP A 1 119 ? -2.843 -9.195 9.066 1.00 95.62 119 ASP A CA 1
ATOM 968 C C . ASP A 1 119 ? -2.024 -10.273 8.339 1.00 95.62 119 ASP A C 1
ATOM 970 O O . ASP A 1 119 ? -1.061 -10.810 8.874 1.00 95.62 119 ASP A O 1
ATOM 974 N N . ARG A 1 120 ? -2.330 -10.551 7.071 1.00 95.88 120 ARG A N 1
ATOM 975 C CA . ARG A 1 120 ? -1.537 -11.450 6.215 1.00 95.88 120 ARG A CA 1
ATOM 976 C C . ARG A 1 120 ? -0.152 -10.903 5.885 1.00 95.88 120 ARG A C 1
ATOM 978 O O . ARG A 1 120 ? 0.695 -11.648 5.404 1.00 95.88 120 ARG A O 1
ATOM 985 N N . LEU A 1 121 ? 0.112 -9.611 6.087 1.00 96.56 121 LEU A N 1
ATOM 986 C CA . LEU A 1 121 ? 1.471 -9.085 5.933 1.00 96.56 121 LEU A CA 1
ATOM 987 C C . LEU A 1 121 ? 2.408 -9.612 7.030 1.00 96.56 121 LEU A C 1
ATOM 989 O O . LEU A 1 121 ? 3.608 -9.687 6.777 1.00 96.56 121 LEU A O 1
ATOM 993 N N . ASP A 1 122 ? 1.875 -10.030 8.183 1.00 95.44 122 ASP A N 1
ATOM 994 C CA . ASP A 1 122 ? 2.651 -10.629 9.276 1.00 95.44 122 ASP A CA 1
ATOM 995 C C . ASP A 1 122 ? 3.108 -12.069 8.972 1.00 95.44 122 ASP A C 1
ATOM 997 O O . ASP A 1 122 ? 3.994 -12.589 9.647 1.00 95.44 122 ASP A O 1
ATOM 1001 N N . GLU A 1 123 ? 2.593 -12.704 7.907 1.00 94.62 123 GLU A N 1
ATOM 1002 C CA . GLU A 1 123 ? 3.097 -13.999 7.407 1.00 94.62 123 GLU A CA 1
ATOM 1003 C C . GLU A 1 123 ? 4.582 -13.925 7.008 1.00 94.62 123 GLU A C 1
ATOM 1005 O O . GLU A 1 123 ? 5.286 -14.937 6.989 1.00 94.62 123 GLU A O 1
ATOM 1010 N N . LYS A 1 124 ? 5.069 -12.722 6.674 1.00 93.06 124 LYS A N 1
ATOM 1011 C CA . LYS A 1 124 ? 6.470 -12.453 6.343 1.00 93.06 124 LYS A CA 1
ATOM 1012 C C . LYS A 1 124 ? 7.056 -11.546 7.415 1.00 93.06 124 LYS A C 1
ATOM 1014 O O . LYS A 1 124 ? 6.678 -10.382 7.520 1.00 93.06 124 LYS A O 1
ATOM 1019 N N . GLU A 1 125 ? 8.014 -12.079 8.166 1.00 92.00 125 GLU A N 1
ATOM 1020 C CA . GLU A 1 125 ? 8.611 -11.421 9.330 1.00 92.00 125 GLU A CA 1
ATOM 1021 C C . GLU A 1 125 ? 8.967 -9.944 9.069 1.00 92.00 125 GLU A C 1
ATOM 1023 O O . GLU A 1 125 ? 9.726 -9.610 8.151 1.00 92.00 125 GLU A O 1
ATOM 1028 N N . GLY A 1 126 ? 8.388 -9.051 9.879 1.00 94.00 126 GLY A N 1
ATOM 1029 C CA . GLY A 1 126 ? 8.664 -7.613 9.870 1.00 94.00 126 GLY A CA 1
ATOM 1030 C C . GLY A 1 126 ? 8.130 -6.835 8.660 1.00 94.00 126 GLY A C 1
ATOM 1031 O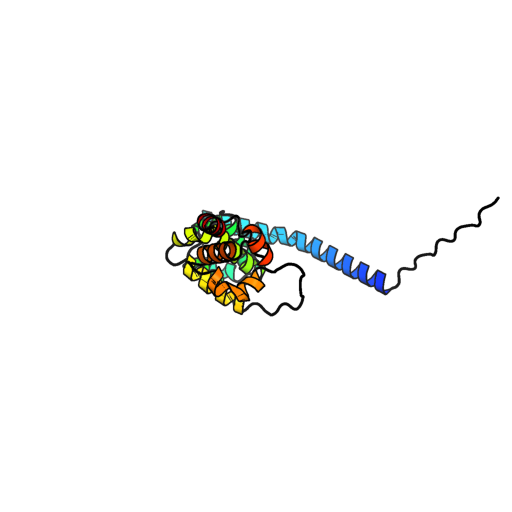 O . GLY A 1 126 ? 8.420 -5.640 8.531 1.00 94.00 126 GLY A O 1
ATOM 1032 N N . LEU A 1 127 ? 7.410 -7.475 7.728 1.00 97.19 127 LEU A N 1
ATOM 1033 C CA . LEU A 1 127 ? 6.936 -6.828 6.503 1.00 97.19 127 LEU A CA 1
ATOM 1034 C C . LEU A 1 127 ? 5.847 -5.792 6.793 1.00 97.19 127 LEU A C 1
ATOM 1036 O O . LEU A 1 127 ? 5.903 -4.697 6.223 1.00 97.19 127 LEU A O 1
ATOM 1040 N N . ARG A 1 128 ? 4.883 -6.113 7.662 1.00 97.56 128 ARG A N 1
ATOM 1041 C CA . ARG A 1 128 ? 3.793 -5.199 8.021 1.00 97.56 128 ARG A CA 1
ATOM 1042 C C . ARG A 1 128 ? 4.338 -3.943 8.693 1.00 97.56 128 ARG A C 1
ATOM 1044 O O . ARG A 1 128 ? 4.053 -2.845 8.224 1.00 97.56 128 ARG A O 1
ATOM 1051 N N . GLU A 1 129 ? 5.195 -4.086 9.706 1.00 97.62 129 GLU A N 1
ATOM 1052 C CA . GLU A 1 129 ? 5.797 -2.962 10.437 1.00 97.62 129 GLU A CA 1
ATOM 1053 C C . GLU A 1 129 ? 6.737 -2.136 9.553 1.00 97.62 129 GLU A C 1
ATOM 1055 O O . GLU A 1 129 ? 6.870 -0.918 9.718 1.00 97.62 129 GLU A O 1
ATOM 1060 N N . LEU A 1 130 ? 7.447 -2.778 8.619 1.00 98.12 130 LEU A N 1
ATOM 1061 C CA . LEU A 1 130 ? 8.244 -2.057 7.632 1.00 98.12 130 LEU A CA 1
ATOM 1062 C C . LEU A 1 130 ? 7.345 -1.241 6.701 1.00 98.12 130 LEU A C 1
ATOM 1064 O O . LEU A 1 130 ? 7.654 -0.074 6.448 1.00 98.12 130 LEU A O 1
ATOM 1068 N N . LEU A 1 131 ? 6.258 -1.827 6.194 1.00 98.25 131 LEU A N 1
ATOM 1069 C CA . LEU A 1 131 ? 5.331 -1.142 5.300 1.00 98.25 131 LEU A CA 1
ATOM 1070 C C . LEU A 1 131 ? 4.623 0.010 6.017 1.00 98.25 131 LEU A C 1
ATOM 1072 O O . LEU A 1 131 ? 4.634 1.116 5.491 1.00 98.25 131 LEU A O 1
ATOM 1076 N N . GLU A 1 132 ? 4.117 -0.205 7.231 1.00 98.25 132 GLU A N 1
ATOM 1077 C CA . GLU A 1 132 ? 3.520 0.821 8.097 1.00 98.25 132 GLU A CA 1
ATOM 1078 C C . GLU A 1 132 ? 4.449 2.037 8.247 1.00 98.25 132 GLU A C 1
ATOM 1080 O O . GLU A 1 132 ? 4.103 3.150 7.841 1.00 98.25 132 GLU A O 1
ATOM 1085 N N . ARG A 1 133 ? 5.678 1.823 8.740 1.00 98.00 133 ARG A N 1
ATOM 1086 C CA . ARG A 1 133 ? 6.661 2.906 8.923 1.00 98.00 133 ARG A CA 1
ATOM 1087 C C . ARG A 1 133 ? 7.011 3.599 7.610 1.00 98.00 133 ARG A C 1
ATOM 1089 O O . ARG A 1 133 ? 7.142 4.821 7.573 1.00 98.00 133 ARG A O 1
ATOM 1096 N N . SER A 1 134 ? 7.151 2.831 6.532 1.00 97.81 134 SER A N 1
ATOM 1097 C CA . SER A 1 134 ? 7.473 3.372 5.210 1.00 97.81 134 SER A CA 1
ATOM 1098 C C . SER A 1 134 ? 6.336 4.228 4.658 1.00 97.81 134 SER A C 1
ATOM 1100 O O . SER A 1 134 ? 6.594 5.281 4.081 1.00 97.81 134 SER A O 1
ATOM 1102 N N . LEU A 1 135 ? 5.080 3.815 4.849 1.00 98.19 135 LEU A N 1
ATOM 1103 C CA . LEU A 1 135 ? 3.909 4.590 4.450 1.00 98.19 135 LEU A CA 1
ATOM 1104 C C . LEU A 1 135 ? 3.862 5.919 5.202 1.00 98.19 135 LEU A C 1
ATOM 1106 O O . LEU A 1 135 ? 3.757 6.956 4.553 1.00 98.19 135 LEU A O 1
ATOM 1110 N N . LEU A 1 136 ? 4.023 5.905 6.529 1.00 97.94 136 LEU A N 1
ATOM 1111 C CA . LEU A 1 136 ? 4.057 7.124 7.348 1.00 97.94 136 LEU A CA 1
ATOM 1112 C C . LEU A 1 136 ? 5.146 8.097 6.872 1.00 97.94 136 LEU A C 1
ATOM 1114 O O . LEU A 1 136 ? 4.850 9.248 6.558 1.00 97.94 136 LEU A O 1
ATOM 1118 N N . GLN A 1 137 ? 6.376 7.608 6.682 1.00 97.00 137 GLN A N 1
ATOM 1119 C CA . GLN A 1 137 ? 7.479 8.421 6.155 1.00 97.00 137 GLN A CA 1
ATOM 1120 C C . GLN A 1 137 ? 7.170 9.012 4.772 1.00 97.00 137 GLN A C 1
ATOM 1122 O O . GLN A 1 137 ? 7.491 10.165 4.494 1.00 97.00 137 GLN A O 1
ATOM 1127 N N . GLN A 1 138 ? 6.559 8.237 3.873 1.00 97.12 138 GLN A N 1
ATOM 1128 C CA . GLN A 1 138 ? 6.236 8.709 2.524 1.00 97.12 138 GLN A CA 1
ATOM 1129 C C . GLN A 1 138 ? 5.065 9.701 2.508 1.00 97.12 138 GLN A C 1
ATOM 1131 O O . GLN A 1 138 ? 5.070 10.618 1.683 1.00 97.12 138 GLN A O 1
ATOM 1136 N N . LEU A 1 139 ? 4.094 9.559 3.416 1.00 96.19 139 LEU A N 1
ATOM 1137 C CA . LEU A 1 139 ? 2.978 10.494 3.592 1.00 96.19 139 LEU A CA 1
ATOM 1138 C C . LEU A 1 139 ? 3.479 11.884 4.025 1.00 96.19 139 LEU A C 1
ATOM 1140 O O . LEU A 1 139 ? 3.014 12.903 3.499 1.00 96.19 139 LEU A O 1
ATOM 1144 N N . ASP A 1 140 ? 4.493 11.945 4.889 1.00 95.19 140 ASP A N 1
ATOM 1145 C CA . ASP A 1 140 ? 5.110 13.208 5.314 1.00 95.19 140 ASP A CA 1
ATOM 1146 C C . ASP A 1 140 ? 5.742 13.975 4.144 1.00 95.19 140 ASP A C 1
ATOM 1148 O O . ASP A 1 140 ? 5.602 15.200 4.048 1.00 95.19 140 ASP A O 1
ATOM 1152 N N . LEU A 1 141 ? 6.325 13.253 3.182 1.00 94.62 141 LEU A N 1
ATOM 1153 C CA . LEU A 1 141 ? 6.975 13.807 1.987 1.00 94.62 141 LEU A CA 1
ATOM 1154 C C . LEU A 1 141 ? 5.999 14.258 0.883 1.00 94.62 141 LEU A C 1
ATOM 1156 O O . LEU A 1 141 ? 6.430 14.828 -0.136 1.00 94.62 141 LEU A O 1
ATOM 1160 N N . ILE A 1 142 ? 4.692 14.010 1.048 1.00 89.12 142 ILE A N 1
ATOM 1161 C CA . ILE A 1 142 ? 3.665 14.481 0.112 1.00 89.12 142 ILE A CA 1
ATOM 1162 C C . ILE A 1 142 ? 3.613 16.015 0.152 1.00 89.12 142 ILE A C 1
ATOM 1164 O O . ILE A 1 142 ? 3.410 16.592 1.227 1.00 89.12 142 ILE A O 1
ATOM 1168 N N . PRO A 1 143 ? 3.756 16.694 -1.002 1.00 85.56 143 PRO A N 1
ATOM 1169 C CA . PRO A 1 143 ? 3.636 18.143 -1.061 1.00 85.56 143 PRO A CA 1
ATOM 1170 C C . PRO A 1 143 ? 2.194 18.575 -0.747 1.00 85.56 143 PRO A C 1
ATOM 1172 O O . PRO A 1 143 ? 1.258 17.843 -1.075 1.00 85.56 143 PRO A O 1
ATOM 1175 N N . PRO A 1 144 ? 1.987 19.762 -0.154 1.00 78.19 144 PRO A N 1
ATOM 1176 C CA . PRO A 1 144 ? 0.645 20.268 0.108 1.00 78.19 144 PRO A CA 1
ATOM 1177 C C . PRO A 1 144 ? -0.167 20.326 -1.192 1.00 78.19 144 PRO A C 1
ATOM 1179 O O . PRO A 1 144 ? 0.335 20.766 -2.234 1.00 78.19 144 PRO A O 1
ATOM 1182 N N . SER A 1 145 ? -1.418 19.859 -1.141 1.00 71.88 145 SER A N 1
ATOM 1183 C CA . SER A 1 145 ? -2.298 19.919 -2.307 1.00 71.88 145 SER A CA 1
ATOM 1184 C C . SER A 1 145 ? -2.598 21.377 -2.642 1.00 71.88 145 SER A C 1
ATOM 1186 O O . SER A 1 145 ? -3.039 22.140 -1.786 1.00 71.88 145 SER A O 1
ATOM 1188 N N . LYS A 1 146 ? -2.375 21.764 -3.901 1.00 66.00 146 LYS A N 1
ATOM 1189 C CA . LYS A 1 146 ? -2.727 23.102 -4.405 1.00 66.00 146 LYS A CA 1
ATOM 1190 C C . LYS A 1 146 ? -4.216 23.233 -4.735 1.00 66.00 146 LYS A C 1
ATOM 1192 O O . LYS A 1 146 ? -4.686 24.337 -4.982 1.00 66.00 146 LYS A O 1
ATOM 1197 N N . ILE A 1 147 ? -4.939 22.114 -4.787 1.00 64.94 147 ILE A N 1
ATOM 1198 C CA . ILE A 1 147 ? -6.336 22.041 -5.215 1.00 64.94 147 ILE A CA 1
ATOM 1199 C C . ILE A 1 147 ? -7.125 21.355 -4.104 1.00 64.94 147 ILE A C 1
ATOM 1201 O O . ILE A 1 147 ? -6.815 20.222 -3.725 1.00 64.94 147 ILE A O 1
ATOM 1205 N N . GLN A 1 148 ? -8.139 22.044 -3.585 1.00 59.22 148 GLN A N 1
ATOM 1206 C CA . GLN A 1 148 ? -9.145 21.431 -2.728 1.00 59.22 148 GLN A CA 1
ATOM 1207 C C . GLN A 1 148 ? -10.101 20.649 -3.628 1.00 59.22 148 GLN A C 1
ATOM 1209 O O . GLN A 1 148 ? -10.873 21.228 -4.389 1.00 59.22 148 GLN A O 1
ATOM 1214 N N . THR A 1 149 ? -9.999 19.324 -3.603 1.00 63.06 149 THR A N 1
ATOM 1215 C CA . THR A 1 149 ? -10.994 18.448 -4.221 1.00 63.06 149 THR A CA 1
ATOM 1216 C C . THR A 1 149 ? -12.149 18.255 -3.246 1.00 63.06 149 THR A C 1
ATOM 1218 O O . THR A 1 149 ? -11.921 18.102 -2.050 1.00 63.06 149 THR A O 1
ATOM 1221 N N . SER A 1 150 ? -13.389 18.232 -3.743 1.00 64.19 150 SER A N 1
ATOM 1222 C CA . SER A 1 150 ? -14.574 17.980 -2.906 1.00 64.19 150 SER A CA 1
ATOM 1223 C C . SER A 1 150 ? -14.605 16.564 -2.321 1.00 64.19 150 SER A C 1
ATOM 1225 O O . SER A 1 150 ? -15.242 16.332 -1.299 1.00 64.19 150 SER A O 1
ATOM 1227 N N . ARG A 1 151 ? -13.912 15.612 -2.959 1.00 69.75 151 ARG A N 1
ATOM 1228 C CA . ARG A 1 151 ? -13.786 14.234 -2.484 1.00 69.75 151 ARG A CA 1
ATOM 1229 C C . ARG A 1 151 ? -12.620 14.111 -1.506 1.00 69.75 151 ARG A C 1
ATOM 1231 O O . ARG A 1 151 ? -11.520 14.584 -1.804 1.00 69.75 151 ARG A O 1
ATOM 1238 N N . ALA A 1 152 ? -12.870 13.433 -0.385 1.00 79.38 152 ALA A N 1
ATOM 1239 C CA . ALA A 1 152 ? -11.846 13.073 0.586 1.00 79.38 152 ALA A CA 1
ATOM 1240 C C . ALA A 1 152 ? -10.747 12.236 -0.087 1.00 79.38 152 ALA A C 1
ATOM 1242 O O . ALA A 1 152 ? -11.019 11.262 -0.793 1.00 79.38 152 ALA A O 1
ATOM 1243 N N . ASP A 1 153 ? -9.502 12.663 0.100 1.00 87.19 153 ASP A N 1
ATOM 1244 C CA . ASP A 1 153 ? -8.317 12.048 -0.484 1.00 87.19 153 ASP A CA 1
ATOM 1245 C C . ASP A 1 153 ? -7.667 11.113 0.547 1.00 87.19 153 ASP A C 1
ATOM 1247 O O . ASP A 1 153 ? -7.203 11.612 1.580 1.00 87.19 153 ASP A O 1
ATOM 1251 N N . PRO A 1 154 ? -7.562 9.797 0.275 1.00 91.06 154 PRO A N 1
ATOM 1252 C CA . PRO A 1 154 ? -7.034 8.831 1.236 1.00 91.06 154 PRO A CA 1
ATOM 1253 C C . PRO A 1 154 ? -5.628 9.194 1.717 1.00 91.06 154 PRO A C 1
ATOM 1255 O O . PRO A 1 154 ? -5.318 9.030 2.892 1.00 91.06 154 PRO A O 1
ATOM 1258 N N . LEU A 1 155 ? -4.771 9.739 0.848 1.00 93.88 155 LEU A N 1
ATOM 1259 C CA . LEU A 1 155 ? -3.405 10.091 1.236 1.00 93.88 155 LEU A CA 1
ATOM 1260 C C . LEU A 1 155 ? -3.357 11.338 2.125 1.00 93.88 155 LEU A C 1
ATOM 1262 O O . LEU A 1 155 ? -2.483 11.445 2.979 1.00 93.88 155 LEU A O 1
ATOM 1266 N N . VAL A 1 156 ? -4.290 12.276 1.950 1.00 92.12 156 VAL A N 1
ATOM 1267 C CA . VAL A 1 156 ? -4.396 13.456 2.823 1.00 92.12 156 VAL A CA 1
ATOM 1268 C C . VAL A 1 156 ? -4.935 13.047 4.190 1.00 92.12 156 VAL A C 1
ATOM 1270 O O . VAL A 1 156 ? -4.377 13.463 5.205 1.00 92.12 156 VAL A O 1
ATOM 1273 N N . THR A 1 157 ? -5.962 12.195 4.232 1.00 92.88 157 THR A N 1
ATOM 1274 C CA . THR A 1 157 ? -6.477 11.645 5.491 1.00 92.88 157 THR A CA 1
ATOM 1275 C C . THR A 1 157 ? -5.395 10.862 6.220 1.00 92.88 157 THR A C 1
ATOM 1277 O O . THR A 1 157 ? -5.141 11.128 7.389 1.00 92.88 157 THR A O 1
ATOM 1280 N N . LEU A 1 158 ? -4.700 9.950 5.539 1.00 95.56 158 LEU A N 1
ATOM 1281 C CA . LEU A 1 158 ? -3.647 9.144 6.156 1.00 95.56 158 LEU A CA 1
ATOM 1282 C C . LEU A 1 158 ? -2.427 9.970 6.557 1.00 95.56 158 LEU A C 1
ATOM 1284 O O . LEU A 1 158 ? -1.768 9.630 7.529 1.00 95.56 158 LEU A O 1
ATOM 1288 N N . LYS A 1 159 ? -2.143 11.093 5.895 1.00 95.12 159 LYS A N 1
ATOM 1289 C CA . LYS A 1 159 ? -1.126 12.023 6.398 1.00 95.12 159 LYS A CA 1
ATOM 1290 C C . LYS A 1 159 ? -1.506 12.603 7.768 1.00 95.12 159 LYS A C 1
ATOM 1292 O O . LYS A 1 159 ? -0.635 12.810 8.602 1.00 95.12 159 LYS A O 1
ATOM 1297 N N . ARG A 1 160 ? -2.795 12.856 8.013 1.00 92.94 160 ARG A N 1
ATOM 1298 C CA . ARG A 1 160 ? -3.301 13.391 9.290 1.00 92.94 160 ARG A CA 1
ATOM 1299 C C . ARG A 1 160 ? -3.487 12.303 10.353 1.00 92.94 160 ARG A C 1
ATOM 1301 O O . ARG A 1 160 ? -3.134 12.495 11.511 1.00 92.94 160 ARG A O 1
ATOM 1308 N N . GLU A 1 161 ? -4.066 11.175 9.964 1.00 95.06 161 GLU A N 1
ATOM 1309 C CA . GLU A 1 161 ? -4.603 10.152 10.873 1.00 95.06 161 GLU A CA 1
ATOM 1310 C C . GLU A 1 161 ? -3.892 8.797 10.756 1.00 95.06 161 GLU A C 1
ATOM 1312 O O . GLU A 1 161 ? -4.186 7.869 11.504 1.00 95.06 161 GLU A O 1
ATOM 1317 N N . GLY A 1 162 ? -2.912 8.675 9.860 1.00 95.19 162 GLY A N 1
ATOM 1318 C CA . GLY A 1 162 ? -2.205 7.424 9.589 1.00 95.19 162 GLY A CA 1
ATOM 1319 C C . GLY A 1 162 ? -1.484 6.843 10.799 1.00 95.19 162 GLY A C 1
ATOM 1320 O O . GLY A 1 162 ? -1.388 5.629 10.893 1.00 95.19 162 GLY A O 1
ATOM 1321 N N . HIS A 1 163 ? -1.023 7.674 11.739 1.00 96.06 163 HIS A N 1
ATOM 1322 C CA . HIS A 1 163 ? -0.295 7.219 12.931 1.00 96.06 163 HIS A CA 1
ATOM 1323 C C . HIS A 1 163 ? -1.093 6.224 13.786 1.00 96.06 163 HIS A C 1
ATOM 1325 O O . HIS A 1 163 ? -0.505 5.330 14.383 1.00 96.06 163 HIS A O 1
ATOM 1331 N N . TRP A 1 164 ? -2.422 6.361 13.832 1.00 96.06 164 TRP A N 1
ATOM 1332 C CA . TRP A 1 164 ? -3.292 5.411 14.523 1.00 96.06 164 TRP A CA 1
ATOM 1333 C C . TRP A 1 164 ? -3.998 4.473 13.536 1.00 96.06 164 TRP A C 1
ATOM 1335 O O . TRP A 1 164 ? -4.105 3.283 13.821 1.00 96.06 164 TRP A O 1
ATOM 1345 N N . LEU A 1 165 ? -4.406 4.957 12.354 1.00 96.75 165 LEU A N 1
ATOM 1346 C CA . LEU A 1 165 ? -5.075 4.127 11.342 1.00 96.75 165 LEU A CA 1
ATOM 1347 C C . LEU A 1 165 ? -4.186 2.999 10.808 1.00 96.75 165 LEU A C 1
ATOM 1349 O O . LEU A 1 165 ? -4.672 1.894 10.602 1.00 96.75 165 LEU A O 1
ATOM 1353 N N . LEU A 1 166 ? -2.899 3.256 10.574 1.00 97.19 166 LEU A N 1
ATOM 1354 C CA . LEU A 1 166 ? -1.971 2.254 10.045 1.00 97.19 166 LEU A CA 1
ATOM 1355 C C . LEU A 1 166 ? -1.342 1.392 11.142 1.00 97.19 166 LEU A C 1
ATOM 1357 O O . LEU A 1 166 ? -0.612 0.473 10.807 1.00 97.19 166 LEU A O 1
ATOM 1361 N N . SER A 1 167 ? -1.612 1.648 12.421 1.00 96.38 167 SER A N 1
ATOM 1362 C CA . SER A 1 167 ? -1.073 0.835 13.517 1.00 96.38 167 SER A CA 1
ATOM 1363 C C . SER A 1 167 ? -1.655 -0.586 13.543 1.00 96.38 167 SER A C 1
ATOM 1365 O O . SER A 1 167 ? -2.702 -0.851 12.948 1.00 96.38 167 SER A O 1
ATOM 1367 N N . LEU A 1 168 ? -1.012 -1.492 14.289 1.00 95.44 168 LEU A N 1
ATOM 1368 C CA . LEU A 1 168 ? -1.516 -2.852 14.534 1.00 95.44 168 LEU A CA 1
ATOM 1369 C C . LEU A 1 168 ? -2.932 -2.859 15.148 1.00 95.44 168 LEU A C 1
ATOM 1371 O O . LEU A 1 168 ? -3.783 -3.647 14.751 1.00 95.44 168 LEU A O 1
ATOM 1375 N N . ASP A 1 169 ? -3.206 -1.943 16.076 1.00 96.12 169 ASP A N 1
ATOM 1376 C CA . ASP A 1 169 ? -4.525 -1.772 16.698 1.00 96.12 169 ASP A CA 1
ATOM 1377 C C . ASP A 1 169 ? -5.485 -0.902 15.868 1.00 96.12 169 ASP A C 1
ATOM 1379 O O . ASP A 1 169 ? -6.619 -0.657 16.283 1.00 96.12 169 ASP A O 1
ATOM 1383 N N . GLY A 1 170 ? -5.054 -0.420 14.699 1.00 96.12 170 GLY A N 1
ATOM 1384 C CA . GLY A 1 170 ? -5.812 0.491 13.844 1.00 96.12 170 GLY A CA 1
ATOM 1385 C C . GLY A 1 170 ? -7.240 0.018 13.549 1.00 96.12 170 GLY A C 1
ATOM 1386 O O . GLY A 1 170 ? -8.173 0.779 13.828 1.00 96.12 170 GLY A O 1
ATOM 1387 N N . PRO A 1 171 ? -7.449 -1.225 13.062 1.00 96.44 171 PRO A N 1
ATOM 1388 C CA . PRO A 1 171 ? -8.788 -1.741 12.780 1.00 96.44 171 PRO A CA 1
ATOM 1389 C C . PRO A 1 171 ? -9.699 -1.756 14.011 1.00 96.44 171 PRO A C 1
ATOM 1391 O O . PRO A 1 171 ? -10.860 -1.351 13.941 1.00 96.44 171 PRO A O 1
ATOM 1394 N N . ARG A 1 172 ? -9.157 -2.180 15.161 1.00 95.94 172 ARG A N 1
ATOM 1395 C CA . ARG A 1 172 ? -9.888 -2.246 16.430 1.00 95.94 172 ARG A CA 1
ATOM 1396 C C . ARG A 1 172 ? -10.281 -0.847 16.900 1.00 95.94 172 ARG A C 1
ATOM 1398 O O . ARG A 1 172 ? -11.449 -0.611 17.196 1.00 95.94 172 ARG A O 1
ATOM 1405 N N . HIS A 1 173 ? -9.337 0.094 16.904 1.00 95.94 173 HIS A N 1
ATOM 1406 C CA . HIS A 1 173 ? -9.603 1.486 17.270 1.00 95.94 173 HIS A CA 1
ATOM 1407 C C . HIS A 1 173 ? -10.626 2.145 16.341 1.00 95.94 173 HIS A C 1
ATOM 1409 O O . HIS A 1 173 ? -11.480 2.899 16.810 1.00 95.94 173 HIS A O 1
ATOM 1415 N N . LEU A 1 174 ? -10.573 1.860 15.035 1.00 95.94 174 LEU A N 1
ATOM 1416 C CA . LEU A 1 174 ? -11.555 2.376 14.085 1.00 95.94 174 LEU A CA 1
ATOM 1417 C C . LEU A 1 174 ? -12.951 1.829 14.401 1.00 95.94 174 LEU A C 1
ATOM 1419 O O . LEU A 1 174 ? -13.880 2.621 14.549 1.00 95.94 174 LEU A O 1
ATOM 1423 N N . ALA A 1 175 ? -13.092 0.511 14.559 1.00 95.81 175 ALA A N 1
ATOM 1424 C CA . ALA A 1 175 ? -14.367 -0.131 14.878 1.00 95.81 175 ALA A CA 1
ATOM 1425 C C . ALA A 1 175 ? -14.965 0.381 16.199 1.00 95.81 175 ALA A C 1
ATOM 1427 O O . ALA A 1 175 ? -16.131 0.774 16.243 1.00 95.81 175 ALA A O 1
ATOM 1428 N N . GLU A 1 176 ? -14.154 0.467 17.258 1.00 95.00 176 GLU A N 1
ATOM 1429 C CA . GLU A 1 176 ? -14.573 1.006 18.555 1.00 95.00 176 GLU A CA 1
ATOM 1430 C C . GLU A 1 176 ? -15.054 2.456 18.440 1.00 95.00 176 GLU A C 1
ATOM 1432 O O . GLU A 1 176 ? -16.113 2.795 18.973 1.00 95.00 176 GLU A O 1
ATOM 1437 N N . ARG A 1 177 ? -14.318 3.303 17.709 1.00 93.94 177 ARG A N 1
ATOM 1438 C CA . ARG A 1 177 ? -14.672 4.712 17.499 1.00 93.94 177 ARG A CA 1
ATOM 1439 C C . ARG A 1 177 ? -15.973 4.867 16.714 1.00 93.94 177 ARG A C 1
ATOM 1441 O O . ARG A 1 177 ? -16.788 5.720 17.060 1.00 93.94 177 ARG A O 1
ATOM 1448 N N . VAL A 1 178 ? -16.179 4.052 15.678 1.00 94.75 178 VAL A N 1
ATOM 1449 C CA . VAL A 1 178 ? -17.417 4.044 14.881 1.00 94.75 178 VAL A CA 1
ATOM 1450 C C . VAL A 1 178 ? -18.598 3.626 15.764 1.00 94.75 178 VAL A C 1
ATOM 1452 O O . VAL A 1 178 ? -19.611 4.326 15.810 1.00 94.75 178 VAL A O 1
ATOM 1455 N N . ARG A 1 179 ? -18.440 2.535 16.525 1.00 93.50 179 ARG A N 1
ATOM 1456 C CA . ARG A 1 179 ? -19.473 1.993 17.416 1.00 93.50 179 ARG A CA 1
ATOM 1457 C C . ARG A 1 179 ? -19.860 2.974 18.521 1.00 93.50 179 ARG A C 1
ATOM 1459 O O . ARG A 1 179 ? -21.042 3.209 18.748 1.00 93.50 179 ARG A O 1
ATOM 1466 N N . GLN A 1 180 ? -18.879 3.584 19.187 1.00 93.38 180 GLN A N 1
ATOM 1467 C CA . GLN A 1 180 ? -19.116 4.599 20.223 1.00 93.38 180 GLN A CA 1
ATOM 1468 C C . GLN A 1 180 ? -19.807 5.851 19.671 1.00 93.38 180 GLN A C 1
ATOM 1470 O O . GLN A 1 180 ? -20.566 6.498 20.387 1.00 93.38 180 GLN A O 1
ATOM 1475 N N . GLY A 1 181 ? -19.559 6.187 18.404 1.00 90.75 181 GLY A N 1
ATOM 1476 C CA . GLY A 1 181 ? -20.214 7.298 17.721 1.00 90.75 181 GLY A CA 1
ATOM 1477 C C . GLY A 1 181 ? -21.624 6.995 17.206 1.00 90.75 181 GLY A C 1
ATOM 1478 O O . GLY A 1 181 ? -22.253 7.910 16.682 1.00 90.75 181 GLY A O 1
ATOM 1479 N N . GLY A 1 182 ? -22.107 5.749 17.304 1.00 91.25 182 GLY A N 1
ATOM 1480 C CA . GLY A 1 182 ? -23.392 5.334 16.729 1.00 91.25 182 GLY A CA 1
ATOM 1481 C C . GLY A 1 182 ? -23.440 5.472 15.204 1.00 91.25 182 GLY A C 1
ATOM 1482 O O . GLY A 1 182 ? -24.469 5.853 14.652 1.00 91.25 182 GLY A O 1
ATOM 1483 N N . ARG A 1 183 ? -22.303 5.251 14.536 1.00 93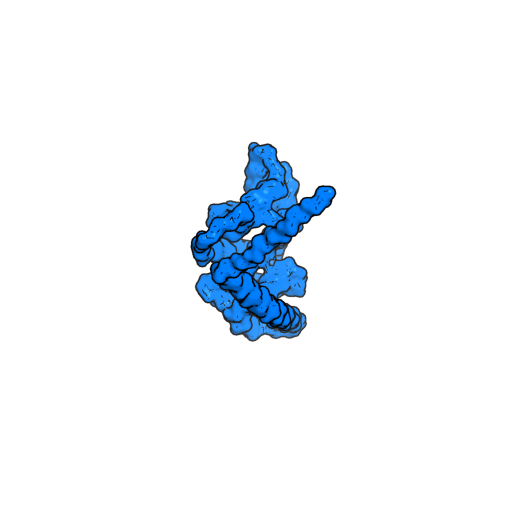.38 183 ARG A N 1
ATOM 1484 C CA . ARG A 1 183 ? -22.127 5.460 13.095 1.00 93.38 183 ARG A CA 1
ATOM 1485 C C . ARG A 1 183 ? -22.054 4.138 12.344 1.00 93.38 183 ARG A C 1
ATOM 1487 O O . ARG A 1 183 ? -21.768 3.104 12.936 1.00 93.38 183 ARG A O 1
ATOM 1494 N N . GLU A 1 184 ? -22.215 4.195 11.027 1.00 92.94 184 GLU A N 1
ATOM 1495 C CA . GLU A 1 184 ? -21.953 3.054 10.155 1.00 92.94 184 GLU A CA 1
ATOM 1496 C C . GLU A 1 184 ? -20.477 2.993 9.742 1.00 92.94 184 GLU A C 1
ATOM 1498 O O . GLU A 1 184 ? -19.839 4.005 9.416 1.00 92.94 184 GLU A O 1
ATOM 1503 N N . LEU A 1 185 ? -19.920 1.778 9.729 1.00 92.12 185 LEU A N 1
ATOM 1504 C CA . LEU A 1 185 ? -18.514 1.554 9.389 1.00 92.12 185 LEU A CA 1
ATOM 1505 C C . LEU A 1 185 ? -18.214 1.983 7.946 1.00 92.12 185 LEU A C 1
ATOM 1507 O O . LEU A 1 185 ? -17.260 2.725 7.714 1.00 92.12 185 LEU A O 1
ATOM 1511 N N . GLY A 1 186 ? -19.054 1.581 6.987 1.00 91.81 186 GLY A N 1
ATOM 1512 C CA . GLY A 1 186 ? -18.883 1.934 5.571 1.00 91.81 186 GLY A CA 1
ATOM 1513 C C . GLY A 1 186 ? -18.936 3.444 5.315 1.00 91.81 186 GLY A C 1
ATOM 1514 O O . GLY A 1 186 ? -18.106 3.979 4.578 1.00 91.81 186 GLY A O 1
ATOM 1515 N N . GLU A 1 187 ? -19.850 4.157 5.980 1.00 92.19 187 GLU A N 1
ATOM 1516 C CA . GLU A 1 187 ? -19.934 5.623 5.907 1.00 92.19 187 GLU A CA 1
ATOM 1517 C C . GLU A 1 187 ? -18.672 6.286 6.464 1.00 92.19 187 GLU A C 1
ATOM 1519 O O . GLU A 1 187 ? -18.138 7.224 5.870 1.00 92.19 187 GLU A O 1
ATOM 1524 N N . THR A 1 188 ? -18.138 5.750 7.563 1.00 93.31 188 THR A N 1
ATOM 1525 C CA . THR A 1 188 ? -16.900 6.254 8.166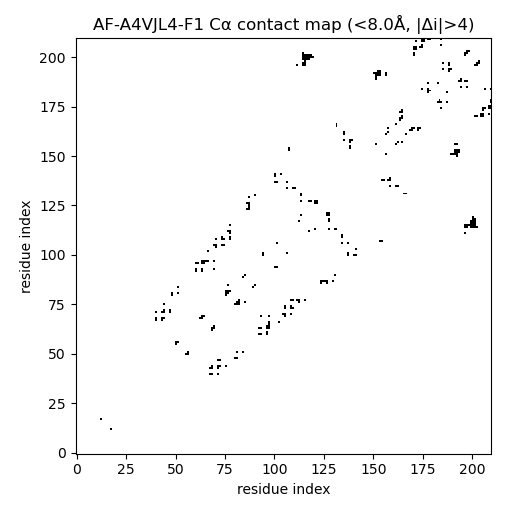 1.00 93.31 188 THR A CA 1
ATOM 1526 C C . THR A 1 188 ? -15.702 6.058 7.229 1.00 93.31 188 THR A C 1
ATOM 1528 O O . THR A 1 188 ? -14.896 6.975 7.067 1.00 93.31 188 THR A O 1
ATOM 1531 N N . PHE A 1 189 ? -15.593 4.915 6.537 1.00 93.62 189 PHE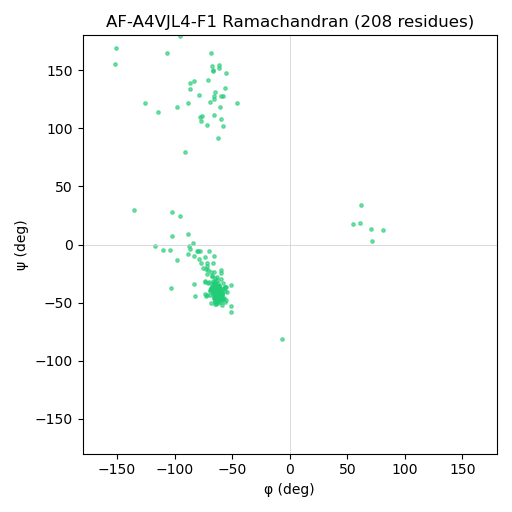 A N 1
ATOM 1532 C CA . PHE A 1 189 ? -14.569 4.715 5.500 1.00 93.62 189 PHE A CA 1
ATOM 1533 C C . PHE A 1 189 ? -14.702 5.730 4.355 1.00 93.62 189 PHE A C 1
ATOM 1535 O O . PHE A 1 189 ? -13.695 6.278 3.900 1.00 93.62 189 PHE A O 1
ATOM 1542 N N . ILE A 1 190 ? -15.926 6.025 3.906 1.00 91.88 190 ILE A N 1
ATOM 1543 C 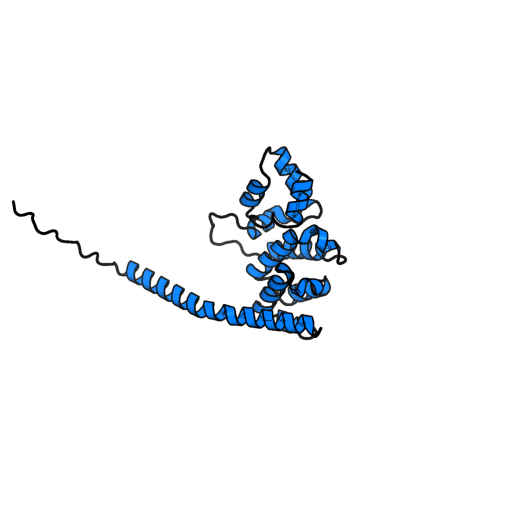CA . ILE A 1 190 ? -16.183 7.018 2.851 1.00 91.88 190 ILE A CA 1
ATOM 1544 C C . ILE A 1 190 ? -15.739 8.418 3.286 1.00 91.88 190 ILE A C 1
ATOM 1546 O O . ILE A 1 190 ? -15.043 9.097 2.528 1.00 91.88 190 ILE A O 1
ATOM 1550 N N . GLU A 1 191 ? -16.081 8.840 4.501 1.00 91.12 191 GLU A N 1
ATOM 1551 C CA . GLU A 1 191 ? -15.692 10.149 5.037 1.00 91.12 191 GLU A CA 1
ATOM 1552 C C . GLU A 1 191 ? -14.187 10.305 5.225 1.00 91.12 191 GLU A C 1
ATOM 1554 O O . GLU A 1 191 ? -13.628 11.370 4.957 1.00 91.12 191 GLU A O 1
ATOM 1559 N N . LEU A 1 192 ? -13.511 9.228 5.625 1.00 91.31 192 LEU A N 1
ATOM 1560 C CA . LEU A 1 192 ? -12.053 9.181 5.685 1.00 91.31 192 LEU A CA 1
ATOM 1561 C C . LEU A 1 192 ? -11.411 9.174 4.284 1.00 91.31 192 LEU A C 1
ATOM 1563 O O . LEU A 1 192 ? -10.190 9.257 4.163 1.00 91.31 192 LEU A O 1
ATOM 1567 N N . GLY A 1 193 ? -12.191 9.098 3.201 1.00 90.00 193 GLY A N 1
ATOM 1568 C CA . GLY A 1 193 ? -11.669 8.961 1.839 1.00 90.00 193 GLY A CA 1
ATOM 1569 C C . GLY A 1 193 ? -11.056 7.587 1.567 1.00 90.00 193 GLY A C 1
ATOM 1570 O O . GLY A 1 193 ? -10.382 7.405 0.556 1.00 90.00 193 GLY A O 1
ATOM 1571 N N . LEU A 1 194 ? -11.303 6.620 2.451 1.00 90.69 194 LEU A N 1
ATOM 1572 C CA . LEU A 1 194 ? -10.838 5.235 2.400 1.00 90.69 194 LEU A CA 1
ATOM 1573 C C . LEU A 1 194 ? -11.893 4.306 1.773 1.00 90.69 194 LEU A C 1
ATOM 1575 O O . LEU A 1 194 ? -11.916 3.107 2.031 1.00 90.69 194 LEU A O 1
ATOM 1579 N N . HIS A 1 195 ? -12.780 4.845 0.938 1.00 86.25 195 HIS A N 1
ATOM 1580 C CA . HIS A 1 195 ? -13.743 4.039 0.193 1.00 86.25 195 HIS A CA 1
ATOM 1581 C C . HIS A 1 195 ? -13.024 3.021 -0.708 1.00 86.25 195 HIS A C 1
ATOM 1583 O O . HIS A 1 195 ? -12.153 3.412 -1.492 1.00 86.25 195 HIS A O 1
ATOM 1589 N N . GLY A 1 196 ? -13.395 1.740 -0.607 1.00 83.06 196 GLY A N 1
ATOM 1590 C CA . GLY A 1 196 ? -12.730 0.647 -1.322 1.00 83.06 196 GLY A CA 1
ATOM 1591 C C . GLY A 1 196 ? -11.437 0.164 -0.656 1.00 83.06 196 GLY A C 1
ATOM 1592 O O . GLY A 1 196 ? -10.651 -0.522 -1.293 1.00 83.06 196 GLY A O 1
ATOM 1593 N N . PHE A 1 197 ? -11.180 0.566 0.593 1.00 86.81 197 PHE A N 1
ATOM 1594 C CA . PHE A 1 197 ? -10.155 -0.030 1.461 1.00 86.81 197 PHE A CA 1
ATOM 1595 C C . PHE A 1 197 ? -10.795 -0.932 2.533 1.00 86.81 197 PHE A C 1
ATOM 1597 O O . PHE A 1 197 ? -10.096 -1.584 3.308 1.00 86.81 197 PHE A O 1
ATOM 1604 N N . ASP A 1 198 ? -12.127 -0.961 2.589 1.00 87.69 198 ASP A N 1
ATOM 1605 C CA . ASP A 1 198 ? -12.942 -1.748 3.507 1.00 87.69 198 ASP A CA 1
ATOM 1606 C C . ASP A 1 198 ? -13.268 -3.154 2.974 1.00 87.69 198 ASP A C 1
ATOM 1608 O O . ASP A 1 198 ? -13.785 -3.986 3.714 1.00 87.69 198 ASP A O 1
ATOM 1612 N N . ASP A 1 199 ? -12.952 -3.458 1.717 1.00 89.50 199 ASP A N 1
ATOM 1613 C CA . ASP A 1 199 ? -13.104 -4.787 1.101 1.00 89.50 199 ASP A CA 1
ATOM 1614 C C . ASP A 1 199 ? -11.957 -5.760 1.447 1.00 89.50 199 ASP A C 1
ATOM 1616 O O . ASP A 1 199 ? -11.990 -6.936 1.086 1.00 89.50 199 ASP A O 1
ATOM 1620 N N . GLY A 1 200 ? -10.937 -5.260 2.145 1.00 93.38 200 GLY A N 1
ATOM 1621 C CA . GLY A 1 200 ? -9.734 -5.981 2.530 1.00 93.38 200 GLY A CA 1
ATOM 1622 C C . GLY A 1 200 ? -9.752 -6.590 3.928 1.00 93.38 200 GLY A C 1
ATOM 1623 O O . GLY A 1 200 ? -10.667 -6.376 4.723 1.00 93.38 200 GLY A O 1
ATOM 1624 N N . ARG A 1 201 ? -8.644 -7.257 4.279 1.00 95.94 201 ARG A N 1
ATOM 1625 C CA . ARG A 1 201 ? -8.419 -7.822 5.619 1.00 95.94 201 ARG A CA 1
ATOM 1626 C C . ARG A 1 201 ? -8.555 -6.805 6.748 1.00 95.94 201 ARG A C 1
ATOM 1628 O O . ARG A 1 201 ? -9.087 -7.138 7.800 1.00 95.94 201 ARG A O 1
ATOM 1635 N N . TYR A 1 202 ? -8.119 -5.566 6.529 1.00 97.12 202 TYR A N 1
ATOM 1636 C CA . TYR A 1 202 ? -8.314 -4.492 7.501 1.00 97.12 202 TYR A CA 1
ATOM 1637 C C . TYR A 1 202 ? -9.806 -4.269 7.782 1.00 97.12 202 TYR A C 1
ATOM 1639 O O . TYR A 1 202 ? -10.224 -4.217 8.936 1.00 97.12 202 TYR A O 1
ATOM 1647 N N . GLY A 1 203 ? -10.619 -4.180 6.725 1.00 95.62 203 GLY A N 1
ATOM 1648 C CA . GLY A 1 203 ? -12.068 -4.029 6.830 1.00 95.62 203 GLY A CA 1
ATOM 1649 C C . GLY A 1 203 ? -12.746 -5.240 7.471 1.00 95.62 203 GLY A C 1
ATOM 1650 O O . GLY A 1 203 ? -13.627 -5.059 8.308 1.00 95.62 203 GLY A O 1
ATOM 1651 N N . ASP A 1 204 ? -12.309 -6.462 7.150 1.00 95.50 204 ASP A N 1
ATOM 1652 C CA . ASP A 1 204 ? -12.793 -7.689 7.800 1.00 95.50 204 ASP A CA 1
ATOM 1653 C C . ASP A 1 204 ? -12.587 -7.649 9.317 1.00 95.50 204 ASP A C 1
ATOM 1655 O O . ASP A 1 204 ? -13.502 -7.962 10.078 1.00 95.50 204 ASP A O 1
ATOM 1659 N N . ILE A 1 205 ? -11.400 -7.230 9.763 1.00 95.19 205 ILE A N 1
ATOM 1660 C CA . ILE A 1 205 ? -11.078 -7.117 11.188 1.00 95.19 205 ILE A CA 1
ATOM 1661 C C . ILE A 1 205 ? -11.923 -6.016 11.833 1.00 95.19 205 ILE A C 1
ATOM 1663 O O . ILE A 1 205 ? -12.478 -6.237 12.907 1.00 95.19 205 ILE A O 1
ATOM 1667 N N . CYS A 1 206 ? -12.106 -4.868 11.169 1.00 94.69 206 CYS A N 1
ATOM 1668 C CA . CYS A 1 206 ? -13.032 -3.842 11.652 1.00 94.69 206 CYS A CA 1
ATOM 1669 C C . CYS A 1 206 ? -14.441 -4.411 11.865 1.00 94.69 206 CYS A C 1
ATOM 1671 O O . CYS A 1 206 ? -15.019 -4.198 12.923 1.00 94.69 206 CYS A O 1
ATOM 1673 N N . ARG A 1 207 ? -14.983 -5.162 10.895 1.00 93.75 207 ARG A N 1
ATOM 1674 C CA . ARG A 1 207 ? -16.321 -5.778 10.993 1.00 93.75 207 ARG A CA 1
ATOM 1675 C C . ARG A 1 207 ? -16.414 -6.830 12.094 1.00 93.75 207 ARG A C 1
ATOM 1677 O O . ARG A 1 207 ? -17.478 -6.990 12.670 1.00 93.75 207 ARG A O 1
ATOM 1684 N N . ALA A 1 208 ? -15.327 -7.540 12.386 1.00 91.88 208 ALA A N 1
ATOM 1685 C CA . ALA A 1 208 ? -15.290 -8.513 13.476 1.00 91.88 208 ALA A CA 1
ATOM 1686 C C . ALA A 1 208 ? -15.295 -7.855 14.870 1.00 91.88 208 ALA A C 1
ATOM 1688 O O . ALA A 1 208 ? -15.709 -8.487 15.840 1.00 91.88 208 ALA A O 1
ATOM 1689 N N . HIS A 1 209 ? -14.826 -6.607 14.976 1.00 83.88 209 HIS A N 1
ATOM 1690 C CA . HIS A 1 209 ? -14.799 -5.830 16.221 1.00 83.88 209 HIS A CA 1
ATOM 1691 C C . HIS A 1 209 ? -15.965 -4.840 16.376 1.00 83.88 209 HIS A C 1
ATOM 1693 O O . HIS A 1 209 ? -16.138 -4.289 17.469 1.00 83.88 209 HIS A O 1
ATOM 1699 N N . PHE A 1 210 ? -16.709 -4.586 15.299 1.00 71.06 210 PHE A N 1
ATOM 1700 C CA . PHE A 1 210 ? -17.880 -3.713 15.266 1.00 71.06 210 PHE A CA 1
ATOM 1701 C C . PHE A 1 210 ? -19.073 -4.384 15.956 1.00 71.06 210 PHE A C 1
ATOM 1703 O O . PHE A 1 210 ? -19.606 -3.770 16.912 1.00 71.06 210 PHE A O 1
#

Radius of gyration: 23.26 Å; Cα contacts (8 Å, |Δi|>4): 190; chains: 1; bounding box: 71×54×61 Å

Solvent-accessible surface area (backbone atoms only — not comparable to full-atom values): 11715 Å² total; per-residue (Å²): 137,84,79,77,85,83,79,75,78,78,80,72,74,50,70,71,54,54,50,50,49,52,52,50,51,53,50,51,53,50,50,55,57,48,54,58,46,50,57,59,45,52,51,46,39,54,49,51,53,51,28,62,75,66,68,58,60,83,62,46,62,67,51,25,51,39,70,66,43,44,38,30,53,37,49,34,42,58,69,63,75,48,42,83,68,67,43,54,66,53,54,50,44,44,59,66,32,28,65,98,53,70,53,73,66,40,46,50,36,50,52,47,37,44,28,42,38,38,72,67,32,58,80,42,81,64,28,39,65,48,48,40,54,49,49,56,58,47,37,70,69,54,74,82,77,93,66,91,64,94,63,57,47,40,66,61,41,38,52,76,48,28,84,53,58,58,37,93,61,11,36,52,54,49,19,48,52,30,55,77,66,76,51,56,66,71,60,50,32,44,69,49,21,38,64,87,38,54,86,18,44,34,27,51,49,17,62,75,58,88